Protein AF-A0A8H3AKY6-F1 (afdb_monomer_lite)

Sequence (236 aa):
MVSSLLSQNNRYENALTAIVSRLNTSGNDGLCFKTMTVTNEVKSIDDLCIWHFDGSSTNQAPGHDSNILVLVETYNDGTPNRNNYCHHAKKIMDLAKDEHPRFGLKQEYTLFDANSAPYGWPKGGFPGPQGPCYVGTGKVFARNLIEVEYRAWLYAGTRISGIDAGVPGRRLSESSRSLSTPSLLSDRNGAGCHSNYSTLPRCEEGGIKAIEAAIEKLGKRHNGHIAAYGEDGDLQ

Foldseek 3Di:
DPVPPVPPPPPDPPFPKDKDKAWDAFPVRDIDIDIDIDRDDDDDLVVDDWDWDFNCVRVQDPPVQGIWIDSSATDDPNHGGPPRVVVVVVVVCVVCVQQVKDKDKDFWWFEADPVRHGPPADVVDGDDDWDQQFQHDPPDPPVVLVVVVVVVCVVVVHPDDDDTDDIRRTDDDDDDTDSDQDDPDPRDHGTAIDMDMGTPCCPDVVNVVVVVVVVVVCVVCVVVVLVVRDPPSPPD

Organism: NCBI:txid456999

Radius of gyration: 23.09 Å; chains: 1; bounding box: 55×54×70 Å

Secondary structure (DSSP, 8-state):
--SSSSSS--S-SS---EEEEEEEE-TTS-EEEEEEEESS---SGGGSPPEEEEGGGGTSS-TTS-EEEEESEEEETTEEPTT-HHHHHHHHHHHTGGG--EEEEEE--EE--TTSPPTTPPTTS--S-S-TTSS-TT--SSHHHHHHHHHHHHHTT---------STT----SS-EE---S-SSTTSPPP-EEEEEE-HHHHSTTTHHHHHHHHHHHHTTHHHHHTTS-TTTT--

pLDDT: mean 75.49, std 17.97, range [29.06, 97.5]

Structure (mmCIF, N/CA/C/O backbone):
data_AF-A0A8H3AKY6-F1
#
_entry.id   AF-A0A8H3AKY6-F1
#
loop_
_atom_site.group_PDB
_atom_site.id
_atom_site.type_symbol
_atom_site.label_atom_id
_atom_site.label_alt_id
_atom_site.label_comp_id
_atom_site.label_asym_id
_atom_site.label_entity_id
_atom_site.label_seq_id
_atom_site.pdbx_PDB_ins_code
_atom_site.Cartn_x
_atom_site.Cartn_y
_atom_site.Cartn_z
_atom_site.occupancy
_atom_site.B_iso_or_equiv
_atom_site.auth_seq_id
_atom_site.auth_comp_id
_atom_site.auth_asym_id
_atom_site.auth_atom_id
_atom_site.pdbx_PDB_model_num
ATOM 1 N N . MET A 1 1 ? -18.030 0.547 -45.684 1.00 41.88 1 MET A N 1
ATOM 2 C CA . MET A 1 1 ? -17.857 -0.914 -45.841 1.00 41.88 1 MET A CA 1
ATOM 3 C C . MET A 1 1 ? -17.136 -1.521 -44.621 1.00 41.88 1 MET A C 1
ATOM 5 O O . MET A 1 1 ? -16.194 -2.274 -44.782 1.00 41.88 1 MET A O 1
ATOM 9 N N . VAL A 1 2 ? -17.573 -1.173 -43.396 1.00 35.66 2 VAL A N 1
ATOM 10 C CA . VAL A 1 2 ? -17.143 -1.799 -42.116 1.00 35.66 2 VAL A CA 1
ATOM 11 C C . VAL A 1 2 ? -18.338 -1.962 -41.148 1.00 35.66 2 VAL A C 1
ATOM 13 O O . VAL A 1 2 ? -18.231 -2.652 -40.146 1.00 35.66 2 VAL A O 1
ATOM 16 N N . SER A 1 3 ? -19.530 -1.430 -41.463 1.00 34.56 3 SER A N 1
ATOM 17 C CA . SER A 1 3 ? -20.733 -1.591 -40.625 1.00 34.56 3 SER A CA 1
ATOM 18 C C . SER A 1 3 ? -21.641 -2.769 -41.018 1.00 34.56 3 SER A C 1
ATOM 20 O O . SER A 1 3 ? -22.713 -2.908 -40.445 1.00 34.56 3 SER A O 1
ATOM 22 N N . SER A 1 4 ? -21.250 -3.619 -41.979 1.00 36.06 4 SER A N 1
ATOM 23 C CA . SER A 1 4 ? -22.060 -4.769 -42.438 1.00 36.06 4 SER A CA 1
ATOM 24 C C . SER A 1 4 ? -21.391 -6.136 -42.236 1.00 36.06 4 SER A C 1
ATOM 26 O O . SER A 1 4 ? -21.893 -7.136 -42.735 1.00 36.06 4 SER A O 1
ATOM 28 N N . LEU A 1 5 ? -20.261 -6.191 -41.523 1.00 31.69 5 LEU A N 1
ATOM 29 C CA . LEU A 1 5 ? -19.562 -7.440 -41.172 1.00 31.69 5 LEU A CA 1
ATOM 30 C C . LEU A 1 5 ? -19.754 -7.845 -39.700 1.00 31.69 5 LEU A C 1
ATOM 32 O O . LEU A 1 5 ? -19.339 -8.928 -39.304 1.00 31.69 5 LEU A O 1
ATOM 36 N N . LEU A 1 6 ? -20.434 -7.011 -38.905 1.00 33.88 6 LEU A N 1
ATOM 37 C CA . LEU A 1 6 ? -20.783 -7.309 -37.512 1.00 33.88 6 LEU A CA 1
ATOM 38 C C . LEU A 1 6 ? -22.188 -7.919 -37.348 1.00 33.88 6 LEU A C 1
ATOM 40 O O . LEU A 1 6 ? -22.509 -8.384 -36.264 1.00 33.88 6 LEU A O 1
ATOM 44 N N . SER A 1 7 ? -23.007 -7.989 -38.407 1.00 36.84 7 SER A N 1
ATOM 45 C CA . SER A 1 7 ? -24.385 -8.510 -38.337 1.00 36.84 7 SER A CA 1
ATOM 46 C C . SER A 1 7 ? -24.552 -9.982 -38.750 1.00 36.84 7 SER A C 1
ATOM 48 O O . SER A 1 7 ? -25.681 -10.454 -38.859 1.00 36.84 7 SER A O 1
ATOM 50 N N . GLN A 1 8 ? -23.463 -10.730 -38.981 1.00 35.91 8 GLN A N 1
ATOM 51 C CA . GLN A 1 8 ? -23.527 -12.161 -39.346 1.00 35.91 8 GLN A CA 1
ATOM 52 C C . GLN A 1 8 ? -22.837 -13.125 -38.366 1.00 35.91 8 GLN A C 1
ATOM 54 O O . GLN A 1 8 ? -22.720 -14.309 -38.658 1.00 35.91 8 GLN A O 1
ATOM 59 N N . ASN A 1 9 ? -22.483 -12.672 -37.160 1.00 35.16 9 ASN A N 1
ATOM 60 C CA . ASN A 1 9 ? -22.108 -13.557 -36.049 1.00 35.16 9 ASN A CA 1
ATOM 61 C C . ASN A 1 9 ? -23.041 -13.351 -34.848 1.00 35.16 9 ASN A C 1
ATOM 63 O O . ASN A 1 9 ? -22.612 -13.097 -33.724 1.00 35.16 9 ASN A O 1
ATOM 67 N N . ASN A 1 10 ? -24.344 -13.489 -35.109 1.00 36.97 10 ASN A N 1
ATOM 68 C CA . ASN A 1 10 ? -25.413 -13.398 -34.118 1.00 36.97 10 ASN A CA 1
ATOM 69 C C . ASN A 1 10 ? -25.463 -14.646 -33.210 1.00 36.97 10 ASN A C 1
ATOM 71 O O . ASN A 1 10 ? -26.382 -15.459 -33.279 1.00 36.97 10 ASN A O 1
ATOM 75 N N . ARG A 1 11 ? -24.433 -14.832 -32.374 1.00 39.47 11 ARG A N 1
ATOM 76 C CA . ARG A 1 11 ? -24.409 -15.844 -31.298 1.00 39.47 11 ARG A CA 1
ATOM 77 C C . ARG A 1 11 ? -24.099 -15.295 -29.900 1.00 39.47 11 ARG A C 1
ATOM 79 O O . ARG A 1 11 ? -23.957 -16.090 -28.980 1.00 39.47 11 ARG A O 1
ATOM 86 N N . TYR A 1 12 ? -24.038 -13.974 -29.720 1.00 42.75 12 TYR A N 1
ATOM 87 C CA . TYR A 1 12 ? -23.752 -13.361 -28.412 1.00 42.75 12 TYR A CA 1
ATOM 88 C C . TYR A 1 12 ? -24.555 -12.079 -28.146 1.00 42.75 12 TYR A C 1
ATOM 90 O O . TYR A 1 12 ? -24.083 -11.173 -27.467 1.00 42.75 12 TYR A O 1
ATOM 98 N N . GLU A 1 13 ? -25.782 -11.985 -28.657 1.00 41.56 13 GLU A N 1
ATOM 99 C CA . GLU A 1 13 ? -26.729 -10.979 -28.172 1.00 41.56 13 GLU A CA 1
ATOM 100 C C . GLU A 1 13 ? -27.335 -11.501 -26.852 1.00 41.56 13 GLU A C 1
ATOM 102 O O . GLU A 1 13 ? -28.075 -12.481 -26.870 1.00 41.56 13 GLU A O 1
ATOM 107 N N . ASN A 1 14 ? -26.987 -10.863 -25.720 1.00 43.25 14 ASN A N 1
ATOM 108 C CA . ASN A 1 14 ? -27.602 -10.956 -24.371 1.00 43.25 14 ASN A CA 1
ATOM 109 C C . ASN A 1 14 ? -26.850 -11.650 -23.214 1.00 43.25 14 ASN A C 1
ATOM 111 O O . ASN A 1 14 ? -27.419 -11.741 -22.128 1.00 43.25 14 ASN A O 1
ATOM 115 N N . ALA A 1 15 ? -25.583 -12.056 -23.342 1.00 48.41 15 ALA A N 1
ATOM 116 C CA . ALA A 1 15 ? -24.795 -12.446 -22.162 1.00 48.41 15 ALA A CA 1
ATOM 117 C C . ALA A 1 15 ? -23.868 -11.297 -21.744 1.00 48.41 15 ALA A C 1
ATOM 119 O O . ALA A 1 15 ? -22.830 -11.078 -22.371 1.00 48.41 15 ALA A O 1
ATOM 120 N N . LEU A 1 16 ? -24.244 -10.556 -20.695 1.00 54.53 16 LEU A N 1
ATOM 121 C CA . LEU A 1 16 ? -23.361 -9.615 -19.994 1.00 54.53 16 LEU A CA 1
ATOM 122 C C . LEU A 1 16 ? -22.129 -10.389 -19.505 1.00 54.53 16 LEU A C 1
ATOM 124 O O . LEU A 1 16 ? -22.142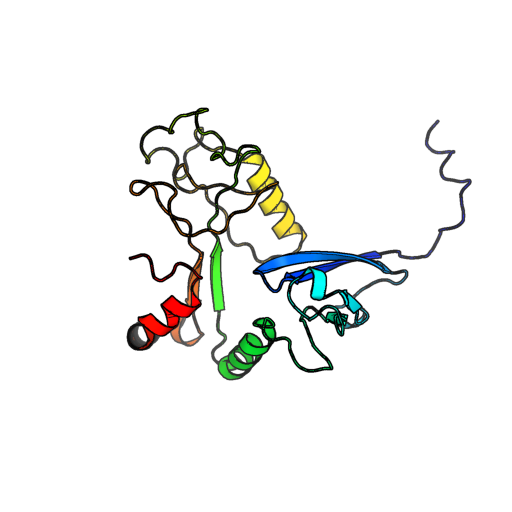 -11.023 -18.457 1.00 54.53 16 LEU A O 1
ATOM 128 N N . THR A 1 17 ? -21.078 -10.386 -20.317 1.00 62.53 17 THR A N 1
ATOM 129 C CA . THR A 1 17 ? -19.837 -11.096 -20.023 1.00 62.53 17 THR A CA 1
ATOM 130 C C . THR A 1 17 ? -18.896 -10.118 -19.336 1.00 62.53 17 THR A C 1
ATOM 132 O O . THR A 1 17 ? -18.515 -9.112 -19.934 1.00 62.53 17 THR A O 1
ATOM 135 N N . ALA A 1 18 ? -18.528 -10.392 -18.087 1.00 72.75 18 ALA A N 1
ATOM 136 C CA . ALA A 1 18 ? -17.561 -9.598 -17.338 1.00 72.75 18 ALA A CA 1
ATOM 137 C C . ALA A 1 18 ? -16.240 -10.360 -17.176 1.00 72.75 18 ALA A C 1
ATOM 139 O O . ALA A 1 18 ? -16.194 -11.590 -17.135 1.00 72.75 18 ALA A O 1
ATOM 140 N N . ILE A 1 19 ? -15.143 -9.611 -17.085 1.00 77.62 19 ILE A N 1
ATOM 141 C CA . ILE A 1 19 ? -13.803 -10.142 -16.842 1.00 77.62 19 ILE A CA 1
ATOM 142 C C . ILE A 1 19 ? -13.400 -9.737 -15.425 1.00 77.62 19 ILE A C 1
ATOM 144 O O . ILE A 1 19 ? -13.340 -8.551 -15.110 1.00 77.62 19 ILE A O 1
ATOM 148 N N . VAL A 1 20 ? -13.120 -10.722 -14.571 1.00 76.06 20 VAL A N 1
ATOM 149 C CA . VAL A 1 20 ? -12.754 -10.514 -13.166 1.00 76.06 20 VAL A CA 1
ATOM 150 C C . VAL A 1 20 ? -11.296 -10.898 -12.960 1.00 76.06 20 VAL A C 1
ATOM 152 O O . VAL A 1 20 ? -10.930 -12.060 -13.128 1.00 76.06 20 VAL A O 1
ATOM 155 N N . SER A 1 21 ? -10.470 -9.937 -12.548 1.00 78.62 21 SER A N 1
ATOM 156 C CA . SER A 1 21 ? -9.076 -10.171 -12.154 1.00 78.62 21 SER A CA 1
ATOM 157 C C . SER A 1 21 ? -8.956 -10.206 -10.634 1.00 78.62 21 SER A C 1
ATOM 159 O O . SER A 1 21 ? -9.414 -9.290 -9.954 1.00 78.62 21 SER A O 1
ATOM 161 N N . ARG A 1 22 ? -8.327 -11.252 -10.090 1.00 76.44 22 ARG A N 1
ATOM 162 C CA . ARG A 1 22 ? -8.010 -11.349 -8.657 1.00 76.44 22 ARG A CA 1
ATOM 163 C C . ARG A 1 22 ? -6.539 -11.113 -8.430 1.00 76.44 22 ARG A C 1
ATOM 165 O O . ARG A 1 22 ? -5.736 -11.812 -9.037 1.00 76.44 22 ARG A O 1
ATOM 172 N N . LEU A 1 23 ? -6.230 -10.179 -7.540 1.00 76.00 23 LEU A N 1
ATOM 173 C CA . LEU A 1 23 ? -4.886 -9.858 -7.081 1.00 76.00 23 LEU A CA 1
ATOM 174 C C . LEU A 1 23 ? -4.651 -10.499 -5.708 1.00 76.00 23 LEU A C 1
ATOM 176 O O . LEU A 1 23 ? -5.558 -10.521 -4.879 1.00 76.00 23 LEU A O 1
ATOM 180 N N . ASN A 1 24 ? -3.450 -11.014 -5.476 1.00 75.88 24 ASN A N 1
ATOM 181 C CA . ASN A 1 24 ? -3.033 -11.623 -4.219 1.00 75.88 24 ASN A CA 1
ATOM 182 C C . ASN A 1 24 ? -1.543 -11.352 -3.961 1.00 75.88 24 ASN A C 1
ATOM 184 O O . ASN A 1 24 ? -0.791 -11.105 -4.905 1.00 75.88 24 ASN A O 1
ATOM 188 N N . THR A 1 25 ? -1.109 -11.437 -2.707 1.00 76.88 25 THR A N 1
ATOM 189 C CA . THR A 1 25 ? 0.308 -11.482 -2.343 1.00 76.88 25 THR A CA 1
ATOM 190 C C . THR A 1 25 ? 0.816 -12.923 -2.391 1.00 76.88 25 THR A C 1
ATOM 192 O O . THR A 1 25 ? 0.174 -13.858 -1.908 1.00 76.88 25 THR A O 1
ATOM 195 N N . SER A 1 26 ? 1.972 -13.113 -3.018 1.00 78.75 26 SER A N 1
ATOM 196 C CA . SER A 1 26 ? 2.742 -14.356 -2.961 1.00 78.75 26 SER A CA 1
ATOM 197 C C . SER A 1 26 ? 3.404 -14.521 -1.590 1.00 78.75 26 SER A C 1
ATOM 199 O O . SER A 1 26 ? 3.468 -13.582 -0.800 1.00 78.75 26 SER A O 1
ATOM 201 N N . GLY A 1 27 ? 3.940 -15.709 -1.319 1.00 74.94 27 GLY A N 1
ATOM 202 C CA . GLY A 1 27 ? 4.747 -15.990 -0.130 1.00 74.94 27 GLY A CA 1
ATOM 203 C C . GLY A 1 27 ? 6.101 -15.271 -0.106 1.00 74.94 27 GLY A C 1
ATOM 204 O O . GLY A 1 27 ? 6.763 -15.290 0.923 1.00 74.94 27 GLY A O 1
ATOM 205 N N . ASN A 1 28 ? 6.485 -14.630 -1.217 1.00 76.19 28 ASN A N 1
ATOM 206 C CA . ASN A 1 28 ? 7.705 -13.832 -1.369 1.00 76.19 28 ASN A CA 1
ATOM 207 C C . ASN A 1 28 ? 7.383 -12.331 -1.519 1.00 76.19 28 ASN A C 1
ATOM 209 O O . ASN A 1 28 ? 8.091 -11.617 -2.224 1.00 76.19 28 ASN A O 1
ATOM 213 N N . ASP A 1 29 ? 6.237 -11.885 -0.994 1.00 68.44 29 ASP A N 1
ATOM 214 C CA . ASP A 1 29 ? 5.770 -10.488 -0.986 1.00 68.44 29 ASP A CA 1
ATOM 215 C C . ASP A 1 29 ? 5.588 -9.807 -2.360 1.00 68.44 29 ASP A C 1
ATOM 217 O O . ASP A 1 29 ? 5.240 -8.630 -2.459 1.00 68.44 29 ASP A O 1
ATOM 221 N N . GLY A 1 30 ? 5.716 -10.561 -3.454 1.00 74.44 30 GLY A N 1
ATOM 222 C CA . GLY A 1 30 ? 5.312 -10.142 -4.796 1.00 74.44 30 GLY A CA 1
ATOM 223 C C . GLY A 1 30 ? 3.795 -10.197 -4.999 1.00 74.44 30 GLY A C 1
ATOM 224 O O . GLY A 1 30 ? 3.099 -10.966 -4.338 1.00 74.44 30 GLY A O 1
ATOM 225 N N . LEU A 1 31 ? 3.277 -9.425 -5.955 1.00 78.12 31 LEU A N 1
ATOM 226 C CA . LEU A 1 31 ? 1.873 -9.492 -6.370 1.00 78.12 31 LEU A CA 1
ATOM 227 C C . LEU A 1 31 ? 1.665 -10.561 -7.451 1.00 78.12 31 LEU A C 1
ATOM 229 O O . LEU A 1 31 ? 2.394 -10.608 -8.441 1.00 78.12 31 LEU A O 1
ATOM 233 N N . CYS A 1 32 ? 0.617 -11.366 -7.308 1.00 81.00 32 CYS A N 1
ATOM 234 C CA . CYS A 1 32 ? 0.159 -12.334 -8.300 1.00 81.00 32 CYS A CA 1
ATOM 235 C C . CYS A 1 32 ? -1.283 -12.031 -8.692 1.00 81.00 32 CYS A C 1
ATOM 237 O O . CYS A 1 32 ? -2.096 -11.667 -7.843 1.00 81.00 32 CYS A O 1
ATOM 239 N N . PHE A 1 33 ? -1.631 -12.229 -9.962 1.00 83.69 33 PHE A N 1
ATOM 240 C CA . PHE A 1 33 ? -3.019 -12.137 -10.387 1.00 83.69 33 PHE A CA 1
ATOM 241 C C . PHE A 1 33 ? -3.386 -13.175 -11.438 1.00 83.69 33 PHE A C 1
ATOM 243 O O . PHE A 1 33 ? -2.536 -13.708 -12.147 1.00 83.69 33 PHE A O 1
ATOM 250 N N . LYS A 1 34 ? -4.685 -13.444 -11.531 1.00 82.44 34 LYS A N 1
ATOM 251 C CA . LYS A 1 34 ? -5.291 -14.267 -12.579 1.00 82.44 34 LYS A CA 1
ATOM 252 C C . LYS A 1 34 ? -6.695 -13.775 -12.884 1.00 82.44 34 LYS A C 1
ATOM 254 O O . LYS A 1 34 ? -7.337 -13.142 -12.042 1.00 82.44 34 LYS A O 1
ATOM 259 N N . THR A 1 35 ? -7.173 -14.104 -14.073 1.00 85.12 35 THR A N 1
ATOM 260 C CA . THR A 1 35 ? -8.407 -13.548 -14.616 1.00 85.12 35 THR A CA 1
ATOM 261 C C . THR A 1 35 ? -9.389 -14.653 -14.980 1.00 85.12 35 THR A C 1
ATOM 263 O O . THR A 1 35 ? -8.999 -15.676 -15.537 1.00 85.12 35 THR A O 1
ATOM 266 N N . MET A 1 36 ? -10.664 -14.448 -14.659 1.00 81.75 36 MET A N 1
ATOM 267 C CA . MET A 1 36 ? -11.770 -15.335 -15.006 1.00 81.75 36 MET A CA 1
ATOM 268 C C . MET A 1 36 ? -12.815 -14.563 -15.806 1.00 81.75 36 MET A C 1
ATOM 270 O O . MET A 1 36 ? -13.106 -13.406 -15.512 1.00 81.75 36 MET A O 1
ATOM 274 N N . THR A 1 37 ? -13.395 -15.222 -16.805 1.00 84.88 37 THR A N 1
ATOM 275 C CA . THR A 1 37 ? -14.587 -14.717 -17.492 1.00 84.88 37 THR A CA 1
ATOM 276 C C . THR A 1 37 ? -15.828 -15.202 -16.751 1.00 84.88 37 THR A C 1
ATOM 278 O O . THR A 1 37 ? -15.949 -16.398 -16.489 1.00 84.88 37 THR A O 1
ATOM 281 N N . VAL A 1 38 ? -16.743 -14.292 -16.425 1.00 82.38 38 VAL A N 1
ATOM 282 C CA . VAL A 1 38 ? -18.044 -14.601 -15.823 1.00 82.38 38 VAL A CA 1
ATOM 283 C C . VAL A 1 38 ? -19.158 -14.167 -16.770 1.00 82.38 38 VAL A C 1
ATOM 285 O O . VAL A 1 38 ? -19.044 -13.158 -17.462 1.00 82.38 38 VAL A O 1
ATOM 288 N N . THR A 1 39 ? -20.229 -14.951 -16.835 1.00 85.00 39 THR A N 1
ATOM 289 C CA . THR A 1 39 ? -21.337 -14.748 -17.787 1.00 85.00 39 THR A CA 1
ATOM 290 C C . THR A 1 39 ? -22.499 -13.944 -17.212 1.00 85.00 39 THR A C 1
ATOM 292 O O . THR A 1 39 ? -23.463 -13.675 -17.923 1.00 85.00 39 THR A O 1
ATOM 295 N N . ASN A 1 40 ? -22.424 -13.614 -15.922 1.00 81.62 40 ASN A N 1
ATOM 296 C CA . ASN A 1 40 ? -23.426 -12.842 -15.205 1.00 81.62 40 ASN A CA 1
ATOM 297 C C . ASN A 1 40 ? -22.848 -11.473 -14.840 1.00 81.62 40 ASN A C 1
ATOM 299 O O . ASN A 1 40 ? -21.643 -11.327 -14.623 1.00 81.62 40 ASN A O 1
ATOM 303 N N . GLU A 1 41 ? -23.730 -10.484 -14.726 1.00 82.00 41 GLU A N 1
ATOM 304 C CA . GLU A 1 41 ? -23.393 -9.177 -14.170 1.00 82.00 41 GLU A CA 1
ATOM 305 C C . GLU A 1 41 ? -22.921 -9.322 -12.711 1.00 82.00 41 GLU A C 1
ATOM 307 O O . GLU A 1 41 ? -23.565 -10.008 -11.919 1.00 82.00 41 GLU A O 1
ATOM 312 N N . VAL A 1 42 ? -21.811 -8.665 -12.360 1.00 82.56 42 VAL A N 1
ATOM 313 C CA . VAL A 1 42 ? -21.264 -8.615 -10.993 1.00 82.56 42 VAL A CA 1
ATOM 314 C C . VAL A 1 42 ? -21.612 -7.258 -10.388 1.00 82.56 42 VAL A C 1
ATOM 316 O O . VAL A 1 42 ? -21.172 -6.230 -10.905 1.00 82.56 42 VAL A O 1
ATOM 319 N N . LYS A 1 43 ? -22.387 -7.245 -9.302 1.00 85.50 43 LYS A N 1
ATOM 320 C CA . LYS A 1 43 ? -22.864 -6.025 -8.625 1.00 85.50 43 LYS A CA 1
ATOM 321 C C . LYS A 1 43 ? -22.184 -5.806 -7.283 1.00 85.50 43 LYS A C 1
ATOM 323 O O . LYS A 1 43 ? -21.990 -4.661 -6.880 1.00 85.50 43 LYS A O 1
ATOM 328 N N . SER A 1 44 ? -21.814 -6.882 -6.599 1.00 85.00 44 SER A N 1
ATOM 329 C CA . SER A 1 44 ? -21.061 -6.830 -5.351 1.00 85.00 44 SER A CA 1
ATOM 330 C C . SER A 1 44 ? -19.960 -7.889 -5.314 1.00 85.00 44 SER A C 1
ATOM 332 O O . SER A 1 44 ? -19.846 -8.756 -6.180 1.00 85.00 44 SER A O 1
ATOM 334 N N . ILE A 1 45 ? -19.124 -7.809 -4.279 1.00 81.94 45 ILE A N 1
ATOM 335 C CA . ILE A 1 45 ? -18.100 -8.818 -4.008 1.00 81.94 45 ILE A CA 1
ATOM 336 C C . ILE A 1 45 ? -18.704 -10.196 -3.695 1.00 81.94 45 ILE A C 1
ATOM 338 O O . ILE A 1 45 ? -18.059 -11.207 -3.961 1.00 81.94 45 ILE A O 1
ATOM 342 N N . ASP A 1 46 ? -19.939 -10.235 -3.188 1.00 83.75 46 ASP A N 1
ATOM 343 C CA . ASP A 1 46 ? -20.636 -11.467 -2.804 1.00 83.75 46 ASP A CA 1
ATOM 344 C C . ASP A 1 46 ? -21.102 -12.275 -4.024 1.00 83.75 46 ASP A C 1
ATOM 346 O O . ASP A 1 46 ? -21.290 -13.487 -3.929 1.00 83.75 46 ASP A O 1
ATOM 350 N N . ASP A 1 47 ? -21.223 -11.630 -5.191 1.00 82.94 47 ASP A N 1
ATOM 351 C CA . ASP A 1 47 ? -21.538 -12.299 -6.460 1.00 82.94 47 ASP A CA 1
ATOM 352 C C . ASP A 1 47 ? -20.351 -13.125 -6.994 1.00 82.94 47 ASP A C 1
ATOM 354 O O . ASP A 1 47 ? -20.488 -13.906 -7.941 1.00 82.94 47 ASP A O 1
ATOM 358 N N . LEU A 1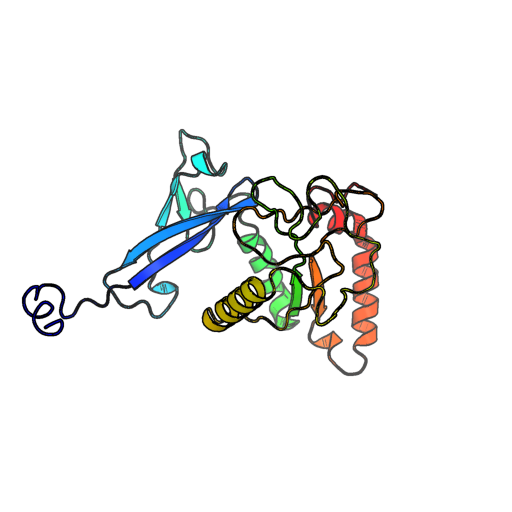 48 ? -19.156 -12.943 -6.422 1.00 83.25 48 LEU A N 1
ATOM 359 C CA . LEU A 1 48 ? -17.939 -13.585 -6.890 1.00 83.25 48 LEU A CA 1
ATOM 360 C C . LEU A 1 48 ? -17.735 -14.954 -6.228 1.00 83.25 48 LEU A C 1
ATOM 362 O O . LEU A 1 48 ? -17.637 -15.079 -5.011 1.00 83.25 48 LEU A O 1
ATOM 366 N N . CYS A 1 49 ? -17.544 -15.995 -7.040 1.00 81.12 49 CYS A N 1
ATOM 367 C CA . CYS A 1 49 ? -17.289 -17.349 -6.543 1.00 81.12 49 CYS A CA 1
ATOM 368 C C . CYS A 1 49 ? -15.961 -17.467 -5.772 1.00 81.12 49 CYS A C 1
ATOM 370 O O . CYS A 1 49 ? -14.987 -16.775 -6.060 1.00 81.12 49 CYS A O 1
ATOM 372 N N . ILE A 1 50 ? -15.859 -18.388 -4.815 1.00 82.06 50 ILE A N 1
ATOM 373 C CA . ILE A 1 50 ? -14.553 -18.748 -4.241 1.00 82.06 50 ILE A CA 1
ATOM 374 C C . ILE A 1 50 ? -13.699 -19.398 -5.339 1.00 82.06 50 ILE A C 1
ATOM 376 O O . ILE A 1 50 ? -14.194 -20.208 -6.123 1.00 82.06 50 ILE A O 1
ATOM 380 N N . TRP A 1 51 ? -12.412 -19.049 -5.401 1.00 82.81 51 TRP A N 1
ATOM 381 C CA . TRP A 1 51 ? -11.484 -19.594 -6.397 1.00 82.81 51 TRP A CA 1
ATOM 382 C C . TRP A 1 51 ? -10.246 -20.184 -5.719 1.00 82.81 51 TRP A C 1
ATOM 384 O O . TRP A 1 51 ? -10.013 -19.915 -4.551 1.00 82.81 51 TRP A O 1
ATOM 394 N N . HIS A 1 52 ? -9.439 -20.966 -6.437 1.00 84.25 52 HIS A N 1
ATOM 395 C CA . HIS A 1 52 ? -8.225 -21.593 -5.914 1.00 84.25 52 HIS A CA 1
ATOM 396 C C . HIS A 1 52 ? -7.050 -21.445 -6.879 1.00 84.25 52 HIS A C 1
ATOM 398 O O . HIS A 1 52 ? -7.270 -21.333 -8.084 1.00 84.25 52 HIS A O 1
ATOM 404 N N . PHE A 1 53 ? -5.814 -21.432 -6.397 1.00 85.56 53 PHE A N 1
ATOM 405 C CA . PHE A 1 53 ? -4.609 -21.460 -7.236 1.00 85.56 53 PHE A CA 1
ATOM 406 C C . PHE A 1 53 ? -3.562 -22.415 -6.660 1.00 85.56 53 PHE A C 1
ATOM 408 O O . PHE A 1 53 ? -3.668 -22.825 -5.507 1.00 85.56 53 PHE A O 1
ATOM 415 N N . ASP A 1 54 ? -2.562 -22.745 -7.476 1.00 88.19 54 ASP A N 1
ATOM 416 C CA . ASP A 1 54 ? -1.402 -23.521 -7.047 1.00 88.19 54 ASP A CA 1
ATOM 417 C C . ASP A 1 54 ? -0.438 -22.640 -6.234 1.00 88.19 54 ASP A C 1
ATOM 419 O O . ASP A 1 54 ? 0.310 -21.827 -6.780 1.00 88.19 54 ASP A O 1
ATOM 423 N N . GLY A 1 55 ? -0.473 -22.802 -4.916 1.00 83.88 55 GLY A N 1
ATOM 424 C CA . GLY A 1 55 ? 0.369 -22.103 -3.954 1.00 83.88 55 GLY A CA 1
ATOM 425 C C . GLY A 1 55 ? 1.828 -22.544 -3.955 1.00 83.88 55 GLY A C 1
ATOM 426 O O . GLY A 1 55 ? 2.665 -21.823 -3.418 1.00 83.88 55 GLY A O 1
ATOM 427 N N . SER A 1 56 ? 2.177 -23.677 -4.571 1.00 87.31 56 SER A N 1
ATOM 428 C CA . SER A 1 56 ? 3.586 -24.088 -4.664 1.00 87.31 56 SER A CA 1
ATOM 429 C C . SER A 1 56 ? 4.385 -23.169 -5.587 1.00 87.31 56 SER A C 1
ATOM 431 O O . SER A 1 56 ? 5.518 -22.804 -5.279 1.00 87.31 56 SER A O 1
ATOM 433 N N . SER A 1 57 ? 3.739 -22.670 -6.643 1.00 86.00 57 SER A N 1
ATOM 434 C CA . SER A 1 57 ? 4.299 -21.689 -7.577 1.00 86.00 57 SER A CA 1
ATOM 435 C C . SER A 1 57 ? 4.439 -20.276 -6.988 1.00 86.00 57 SER A C 1
ATOM 437 O O . SER A 1 57 ? 5.062 -19.409 -7.599 1.00 86.00 57 SER A O 1
ATOM 439 N N . THR A 1 58 ? 3.871 -20.022 -5.806 1.00 83.94 58 THR A N 1
ATOM 440 C CA . THR A 1 58 ? 3.925 -18.721 -5.121 1.00 83.94 58 THR A CA 1
ATOM 441 C C . THR A 1 58 ? 4.576 -18.799 -3.743 1.00 83.94 58 THR A C 1
ATOM 443 O O . THR A 1 58 ? 4.528 -17.815 -3.009 1.00 83.94 58 THR A O 1
ATOM 446 N N . ASN A 1 59 ? 5.182 -19.937 -3.380 1.00 83.19 59 ASN A N 1
ATOM 447 C CA . ASN A 1 59 ? 5.778 -20.184 -2.062 1.00 83.19 59 ASN A CA 1
ATOM 448 C C . ASN A 1 59 ? 4.776 -20.079 -0.886 1.00 83.19 59 ASN A C 1
ATOM 450 O O . ASN A 1 59 ? 5.114 -19.625 0.203 1.00 83.19 59 ASN A O 1
ATOM 454 N N . GLN A 1 60 ? 3.518 -20.468 -1.106 1.00 83.19 60 GLN A N 1
ATOM 455 C CA . GLN A 1 60 ? 2.441 -20.422 -0.103 1.00 83.19 60 GLN A CA 1
ATOM 456 C C . GLN A 1 60 ? 1.991 -21.804 0.382 1.00 83.19 60 GLN A C 1
ATOM 458 O O . GLN A 1 60 ? 1.277 -21.881 1.384 1.00 83.19 60 GLN A O 1
ATOM 463 N N . ALA A 1 61 ? 2.402 -22.874 -0.305 1.00 84.44 61 ALA A N 1
ATOM 464 C CA . ALA A 1 61 ? 2.091 -24.257 0.041 1.00 84.44 61 ALA A CA 1
ATOM 465 C C . ALA A 1 61 ? 3.129 -25.236 -0.547 1.00 84.44 61 ALA A C 1
ATOM 467 O O . ALA A 1 61 ? 3.751 -24.925 -1.565 1.00 84.44 61 ALA A O 1
ATOM 468 N N . PRO A 1 62 ? 3.349 -26.416 0.058 1.00 83.94 62 PRO A N 1
ATOM 469 C CA . PRO A 1 62 ? 4.219 -27.440 -0.515 1.00 83.94 62 PRO A CA 1
ATOM 470 C C . PRO A 1 62 ? 3.584 -28.095 -1.754 1.00 83.94 62 PRO A C 1
ATOM 472 O O . PRO A 1 62 ? 2.368 -28.188 -1.874 1.00 83.94 62 PRO A O 1
ATOM 475 N N . GLY A 1 63 ? 4.406 -28.619 -2.670 1.00 84.81 63 GLY A N 1
ATOM 476 C CA . GLY A 1 63 ? 3.922 -29.162 -3.951 1.00 84.81 63 GLY A CA 1
ATOM 477 C C . GLY A 1 63 ? 2.996 -30.384 -3.862 1.00 84.81 63 GLY A C 1
ATOM 478 O O . GLY A 1 63 ? 2.271 -30.658 -4.810 1.00 84.81 63 GLY A O 1
ATOM 479 N N . HIS A 1 64 ? 3.002 -31.122 -2.749 1.00 81.88 64 HIS A N 1
ATOM 480 C CA . HIS A 1 64 ? 2.121 -32.282 -2.556 1.00 81.88 64 HIS A CA 1
ATOM 481 C C . H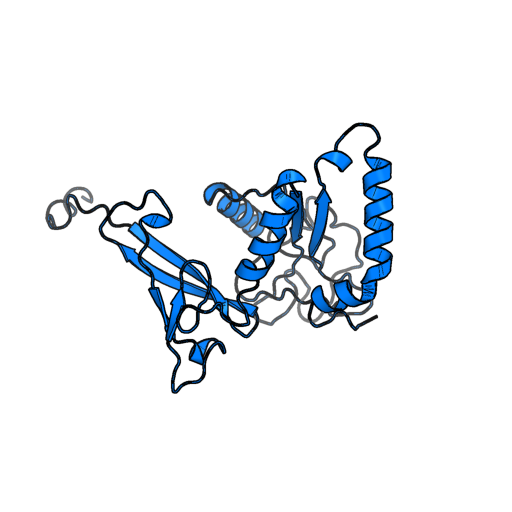IS A 1 64 ? 0.736 -31.917 -1.998 1.00 81.88 64 HIS A C 1
ATOM 483 O O . HIS A 1 64 ? -0.136 -32.781 -1.972 1.00 81.88 64 HIS A O 1
ATOM 489 N N . ASP A 1 65 ? 0.535 -30.666 -1.572 1.00 82.50 65 ASP A N 1
ATOM 490 C CA . ASP A 1 65 ? -0.748 -30.138 -1.104 1.00 82.50 65 ASP A CA 1
ATOM 491 C C . ASP A 1 65 ? -0.794 -28.621 -1.326 1.00 82.50 65 ASP A C 1
ATOM 493 O O . ASP A 1 65 ? -0.564 -27.819 -0.421 1.00 82.50 65 ASP A O 1
ATOM 497 N N . SER A 1 66 ? -0.957 -28.229 -2.592 1.00 86.12 66 SER A N 1
ATOM 498 C CA . SER A 1 66 ? -0.672 -26.862 -3.026 1.00 86.12 66 SER A CA 1
ATOM 499 C C . SER A 1 66 ? -1.903 -25.994 -3.283 1.00 86.12 66 SER A C 1
ATOM 501 O O . SER A 1 66 ? -1.757 -24.824 -3.627 1.00 86.12 66 SER A O 1
ATOM 503 N N . ASN A 1 67 ? -3.120 -26.516 -3.131 1.00 80.81 67 ASN A N 1
ATOM 504 C CA . ASN A 1 67 ? -4.329 -25.756 -3.451 1.00 80.81 67 ASN A CA 1
ATOM 505 C C . ASN A 1 67 ? -4.618 -24.689 -2.384 1.00 80.81 67 ASN A C 1
ATOM 507 O O . ASN A 1 67 ? -4.962 -25.010 -1.252 1.00 80.81 67 ASN A O 1
ATOM 511 N N . ILE A 1 68 ? -4.563 -23.411 -2.769 1.00 70.50 68 ILE A N 1
ATOM 512 C CA . ILE A 1 68 ? -4.902 -22.281 -1.891 1.00 70.50 68 ILE A CA 1
ATOM 513 C C . ILE A 1 68 ? -6.208 -21.641 -2.335 1.00 70.50 68 ILE A C 1
ATOM 515 O O . ILE A 1 68 ? -6.340 -21.262 -3.500 1.00 70.50 68 ILE A O 1
ATOM 519 N N . LEU A 1 69 ? -7.151 -21.458 -1.404 1.00 66.56 69 LEU A N 1
ATOM 520 C CA . LEU A 1 69 ? -8.405 -20.742 -1.652 1.00 66.56 69 LEU A CA 1
ATOM 521 C C . LEU A 1 69 ? -8.181 -19.225 -1.605 1.00 66.56 69 LEU A C 1
ATOM 523 O O . LEU A 1 69 ? -7.475 -18.710 -0.739 1.00 66.56 69 LEU A O 1
ATOM 527 N N . VAL A 1 70 ? -8.824 -18.507 -2.525 1.00 63.12 70 VAL A N 1
ATOM 528 C CA . VAL A 1 70 ? -8.804 -17.046 -2.641 1.00 63.12 70 VAL A CA 1
ATOM 529 C C . VAL A 1 70 ? -10.219 -16.526 -2.506 1.00 63.12 70 VAL A C 1
ATOM 531 O O . VAL A 1 70 ? -11.048 -16.748 -3.392 1.00 63.12 70 VAL A O 1
ATOM 534 N N . LEU A 1 71 ? -10.456 -15.758 -1.451 1.00 57.19 71 LEU A N 1
ATOM 535 C CA . LEU A 1 71 ? -11.630 -14.908 -1.261 1.00 57.19 71 LEU A CA 1
ATOM 536 C C . LEU A 1 71 ? -11.129 -13.488 -0.967 1.00 57.19 71 LEU A C 1
ATOM 538 O O . LEU A 1 71 ? -11.262 -13.010 0.150 1.00 57.19 71 LEU A O 1
ATOM 542 N N . VAL A 1 72 ? -10.408 -12.871 -1.916 1.00 66.81 72 VAL A N 1
ATOM 543 C CA . VAL A 1 72 ? -9.616 -11.623 -1.721 1.00 66.81 72 VAL A CA 1
ATOM 544 C C . VAL A 1 72 ? -8.476 -11.749 -0.682 1.00 66.81 72 VAL A C 1
ATOM 546 O O . VAL A 1 72 ? -7.494 -11.023 -0.740 1.00 66.81 72 VAL A O 1
ATOM 549 N N . GLU A 1 73 ? -8.551 -12.761 0.171 1.00 77.50 73 GLU A N 1
ATOM 550 C CA . GLU A 1 73 ? -7.606 -13.237 1.167 1.00 77.50 73 GLU A CA 1
ATOM 551 C C . GLU A 1 73 ? -7.243 -14.708 0.890 1.00 77.50 73 GLU A C 1
ATOM 553 O O . GLU A 1 73 ? -7.992 -15.422 0.212 1.00 77.50 73 GLU A O 1
ATOM 558 N N . THR A 1 74 ? -6.117 -15.175 1.438 1.00 81.25 74 THR A N 1
ATOM 559 C CA . THR A 1 74 ? -5.622 -16.551 1.269 1.00 81.25 74 THR A CA 1
ATOM 560 C C . THR A 1 74 ? -5.898 -17.437 2.475 1.00 81.25 74 THR A C 1
ATOM 562 O O . THR A 1 74 ? -5.653 -17.054 3.625 1.00 81.25 74 THR A O 1
ATOM 565 N N . TYR A 1 75 ? -6.376 -18.652 2.194 1.00 82.06 75 TYR A N 1
ATOM 566 C CA . TYR A 1 75 ? -6.715 -19.662 3.196 1.00 82.06 75 TYR A CA 1
ATOM 567 C C . TYR A 1 75 ? -6.178 -21.045 2.809 1.00 82.06 75 TYR A C 1
ATOM 569 O O . TYR A 1 75 ? -6.243 -21.435 1.640 1.00 82.06 75 TYR A O 1
ATOM 577 N N . ASN A 1 76 ? -5.734 -21.790 3.822 1.00 81.69 76 ASN A N 1
ATOM 578 C CA . ASN A 1 76 ? -5.347 -23.196 3.770 1.00 81.69 76 ASN A CA 1
ATOM 579 C C . ASN A 1 76 ? -6.392 -23.975 4.590 1.00 81.69 76 ASN A C 1
ATOM 581 O O . ASN A 1 76 ? -6.504 -23.753 5.798 1.00 81.69 76 ASN A O 1
ATOM 585 N N . ASP A 1 77 ? -7.213 -24.808 3.948 1.00 80.94 77 ASP A N 1
ATOM 586 C CA . ASP A 1 77 ? -8.267 -25.610 4.603 1.00 80.94 77 ASP A CA 1
ATOM 587 C C . ASP A 1 77 ? -9.188 -24.822 5.554 1.00 80.94 77 ASP A C 1
ATOM 589 O O . ASP A 1 77 ? -9.536 -25.256 6.652 1.00 80.94 77 ASP A O 1
ATOM 593 N N . GLY A 1 78 ? -9.573 -23.609 5.147 1.00 81.06 78 GLY A N 1
ATOM 594 C CA . GLY A 1 78 ? -10.435 -22.721 5.936 1.00 81.06 78 GLY A CA 1
ATOM 595 C C . GLY A 1 78 ? -9.716 -21.956 7.053 1.00 81.06 78 GLY A C 1
ATOM 596 O O . GLY A 1 78 ? -10.325 -21.099 7.694 1.00 81.06 78 GLY A O 1
ATOM 597 N N . THR A 1 79 ? -8.417 -22.187 7.255 1.00 83.75 79 THR A N 1
ATOM 598 C CA . THR A 1 79 ? -7.572 -21.377 8.142 1.00 83.75 79 THR A CA 1
ATOM 599 C C . THR A 1 79 ? -6.831 -20.297 7.347 1.00 83.75 79 THR A C 1
ATOM 601 O O . THR A 1 79 ? -6.380 -20.573 6.237 1.00 83.75 79 THR A O 1
ATOM 604 N N . PRO A 1 80 ? -6.715 -19.053 7.848 1.00 84.94 80 PRO A N 1
ATOM 605 C CA . PRO A 1 80 ? -5.941 -18.016 7.169 1.00 84.94 80 PRO A CA 1
ATOM 606 C C . PRO A 1 80 ? -4.501 -18.478 6.952 1.00 84.94 80 PRO A C 1
ATOM 608 O O . PRO A 1 80 ? -3.864 -18.982 7.878 1.00 84.94 80 PRO A O 1
ATOM 611 N N . ASN A 1 81 ? -3.983 -18.288 5.740 1.00 83.44 81 ASN A N 1
ATOM 612 C CA . ASN A 1 81 ? -2.586 -18.586 5.444 1.00 83.44 81 ASN A CA 1
ATOM 613 C C . ASN A 1 81 ? -1.662 -17.715 6.326 1.00 83.44 81 ASN A C 1
ATOM 615 O O . ASN A 1 81 ? -2.019 -16.596 6.696 1.00 83.44 81 ASN A O 1
ATOM 619 N N . ARG A 1 82 ? -0.452 -18.201 6.629 1.00 81.62 82 ARG A N 1
ATOM 620 C CA . ARG A 1 82 ? 0.596 -17.466 7.359 1.00 81.62 82 ARG A CA 1
ATOM 621 C C . ARG A 1 82 ? 0.835 -16.047 6.822 1.00 81.62 82 ARG A C 1
ATOM 623 O O . ARG A 1 82 ? 1.107 -15.151 7.614 1.00 81.62 82 ARG A O 1
ATOM 630 N N . ASN A 1 83 ? 0.722 -15.842 5.511 1.00 76.88 83 ASN A N 1
ATOM 631 C CA . ASN A 1 83 ? 0.960 -14.550 4.855 1.00 76.88 83 ASN A CA 1
ATOM 632 C C . ASN A 1 83 ? -0.323 -13.701 4.712 1.00 76.88 83 ASN A C 1
ATOM 634 O O . ASN A 1 83 ? -0.314 -12.657 4.061 1.00 76.88 83 ASN A O 1
ATOM 638 N N . ASN A 1 84 ? -1.443 -14.119 5.314 1.00 82.75 84 ASN A N 1
ATOM 639 C CA . ASN A 1 84 ? -2.696 -13.364 5.313 1.00 82.75 84 ASN A CA 1
ATOM 640 C C . ASN A 1 84 ? -2.686 -12.276 6.405 1.00 82.75 84 ASN A C 1
ATOM 642 O O . ASN A 1 84 ? -3.388 -12.343 7.418 1.00 82.75 84 ASN A O 1
ATOM 646 N N . TYR A 1 85 ? -1.873 -11.240 6.191 1.00 85.25 85 TYR A N 1
ATOM 647 C CA . TYR A 1 85 ? -1.784 -10.093 7.100 1.00 85.25 85 TYR A CA 1
ATOM 648 C C . TYR A 1 85 ? -3.093 -9.293 7.174 1.00 85.25 85 TYR A C 1
ATOM 650 O O . TYR A 1 85 ? -3.399 -8.717 8.220 1.00 85.25 85 TYR A O 1
ATOM 658 N N . CYS A 1 86 ? -3.899 -9.302 6.105 1.00 85.06 86 CYS A N 1
ATOM 659 C CA . CYS A 1 86 ? -5.210 -8.652 6.063 1.00 85.06 86 CYS A CA 1
ATOM 660 C C . CYS A 1 86 ? -6.161 -9.202 7.133 1.00 85.06 86 CYS A C 1
ATOM 662 O O . CYS A 1 86 ? -6.772 -8.411 7.854 1.00 85.06 86 CYS A O 1
ATOM 664 N N . HIS A 1 87 ? -6.218 -10.525 7.317 1.00 88.38 87 HIS A N 1
ATOM 665 C CA . HIS A 1 87 ? -7.050 -11.150 8.353 1.00 88.38 87 HIS A CA 1
ATOM 666 C C . HIS A 1 87 ? -6.678 -10.681 9.764 1.00 88.38 87 HIS A C 1
ATOM 668 O O . HIS A 1 87 ? -7.544 -10.371 10.586 1.00 88.38 87 HIS A O 1
ATOM 674 N N . HIS A 1 88 ? -5.377 -10.596 10.056 1.00 87.19 88 HIS A N 1
ATOM 675 C CA . HIS A 1 88 ? -4.892 -10.110 11.348 1.00 87.19 88 HIS A CA 1
ATOM 676 C C . HIS A 1 88 ? -5.169 -8.616 11.539 1.00 87.19 88 HIS A C 1
ATOM 678 O O . HIS A 1 88 ? -5.660 -8.219 12.597 1.00 87.19 88 HIS A O 1
ATOM 684 N N . ALA A 1 89 ? -4.914 -7.799 10.515 1.00 90.38 89 ALA A N 1
ATOM 685 C CA . ALA A 1 89 ? -5.176 -6.365 10.547 1.00 90.38 89 ALA A CA 1
ATOM 686 C C . ALA A 1 89 ? -6.666 -6.065 10.763 1.00 90.38 89 ALA A C 1
ATOM 688 O O . ALA A 1 89 ? -7.002 -5.217 11.590 1.00 90.38 89 ALA A O 1
ATOM 689 N N . LYS A 1 90 ? -7.562 -6.805 10.095 1.00 92.12 90 LYS A N 1
ATOM 690 C CA . LYS A 1 90 ? -9.014 -6.653 10.237 1.00 92.12 90 LYS A CA 1
ATOM 691 C C . LYS A 1 90 ? -9.463 -6.808 11.689 1.00 92.12 90 LYS A C 1
ATOM 693 O O . LYS A 1 90 ? -10.170 -5.944 12.192 1.00 92.12 90 LYS A O 1
ATOM 698 N N . LYS A 1 91 ? -8.979 -7.836 12.397 1.00 92.75 91 LYS A N 1
ATOM 699 C CA . LYS A 1 91 ? -9.303 -8.042 13.822 1.00 92.75 91 LYS A CA 1
ATOM 700 C C . LYS A 1 91 ? -8.937 -6.833 14.684 1.00 92.75 91 LYS A C 1
ATOM 702 O O . LYS A 1 91 ? -9.696 -6.469 15.574 1.00 92.75 91 LYS A O 1
ATOM 707 N N . ILE A 1 92 ? -7.785 -6.214 14.430 1.00 93.56 92 ILE A N 1
ATOM 708 C CA . ILE A 1 92 ? -7.341 -5.028 15.175 1.00 93.56 92 ILE A CA 1
ATOM 709 C C . ILE A 1 92 ? -8.183 -3.801 14.813 1.00 93.56 92 ILE A C 1
ATOM 711 O O . ILE A 1 92 ? -8.583 -3.057 15.707 1.00 93.56 92 ILE A O 1
ATOM 715 N N . MET A 1 93 ? -8.498 -3.607 13.530 1.00 93.75 93 MET A N 1
ATOM 716 C CA . MET A 1 93 ? -9.367 -2.511 13.090 1.00 93.75 93 MET A CA 1
ATOM 717 C C . MET A 1 93 ? -10.780 -2.634 13.668 1.00 93.75 93 MET A C 1
ATOM 719 O O . MET A 1 93 ? -11.346 -1.628 14.083 1.00 93.75 93 MET A O 1
ATOM 723 N N . ASP A 1 94 ? -11.319 -3.851 13.763 1.00 95.81 94 ASP A N 1
ATOM 724 C CA . ASP A 1 94 ? -12.636 -4.111 14.351 1.00 95.81 94 ASP A CA 1
ATOM 725 C C . ASP A 1 94 ? -12.666 -3.777 15.851 1.00 95.81 94 ASP A C 1
ATOM 727 O O . ASP A 1 94 ? -13.649 -3.218 16.341 1.00 95.81 94 ASP A O 1
ATOM 731 N N . LEU A 1 95 ? -11.580 -4.062 16.580 1.00 95.75 95 LEU A N 1
ATOM 732 C CA . LEU A 1 95 ? -11.435 -3.690 17.993 1.00 95.75 95 LEU A CA 1
ATOM 733 C C . LEU A 1 95 ? -11.323 -2.172 18.193 1.00 95.75 95 LEU A C 1
ATOM 735 O O . LEU A 1 95 ? -11.782 -1.657 19.207 1.00 95.75 95 LEU A O 1
ATOM 739 N N . ALA A 1 96 ? -10.722 -1.463 17.237 1.00 93.94 96 ALA A N 1
ATOM 740 C CA . ALA A 1 96 ? -10.507 -0.018 17.292 1.00 93.94 96 ALA A CA 1
ATOM 741 C C . ALA A 1 96 ? -11.564 0.790 16.516 1.00 93.94 96 ALA A C 1
ATOM 743 O O . ALA A 1 96 ? -11.398 1.997 16.332 1.00 93.94 96 ALA A O 1
ATOM 744 N N . LYS A 1 97 ? -12.643 0.155 16.041 1.00 95.00 97 LYS A N 1
ATOM 745 C CA . LYS A 1 97 ? -13.605 0.767 15.108 1.00 95.00 97 LYS A CA 1
ATOM 746 C C . LYS A 1 97 ? -14.210 2.074 15.630 1.00 95.00 97 LYS A C 1
ATOM 748 O O . LYS A 1 97 ? -14.376 3.016 14.860 1.00 95.00 97 LYS A O 1
ATOM 753 N N . ASP A 1 98 ? -14.465 2.153 16.936 1.00 95.44 98 ASP A N 1
ATOM 754 C CA . ASP A 1 98 ? -15.110 3.309 17.566 1.00 95.44 98 ASP A CA 1
ATOM 755 C C . ASP A 1 98 ? -14.169 4.527 17.618 1.00 95.44 98 ASP A C 1
ATOM 757 O O . ASP A 1 98 ? -14.622 5.671 17.602 1.00 95.44 98 ASP A O 1
ATOM 761 N N . GLU A 1 99 ? -12.848 4.318 17.555 1.00 93.06 99 GLU A N 1
ATOM 762 C CA . GLU A 1 99 ? -11.863 5.402 17.429 1.00 93.06 99 GLU A CA 1
ATOM 763 C C . GLU A 1 99 ? -11.797 5.990 16.006 1.00 93.06 99 GLU A C 1
ATOM 765 O O . GLU A 1 99 ? -11.164 7.030 15.796 1.00 93.06 99 GLU A O 1
ATOM 770 N N . HIS A 1 100 ? -12.447 5.338 15.034 1.00 93.38 100 HIS A N 1
ATOM 771 C CA . HIS A 1 100 ? -12.411 5.628 13.597 1.00 93.38 100 HIS A CA 1
ATOM 772 C C . HIS A 1 100 ? -10.985 5.901 13.088 1.00 93.38 100 HIS A C 1
ATOM 774 O O . HIS A 1 100 ? -10.673 7.018 12.648 1.00 93.38 100 HIS A O 1
ATOM 780 N N . PRO A 1 101 ? -10.097 4.894 13.160 1.00 95.00 101 PRO A N 1
ATOM 781 C CA . PRO A 1 101 ? -8.723 5.028 12.708 1.00 95.00 101 PRO A CA 1
ATOM 782 C C . PRO A 1 101 ? -8.674 5.375 11.214 1.00 95.00 101 PRO A C 1
ATOM 784 O O . PRO A 1 101 ? -9.307 4.732 10.376 1.00 95.00 101 PRO A O 1
ATOM 787 N N . ARG A 1 102 ? -7.903 6.408 10.869 1.00 93.50 102 ARG A N 1
ATOM 788 C CA . ARG A 1 102 ? -7.693 6.878 9.494 1.00 93.50 102 ARG A CA 1
ATOM 789 C C . ARG A 1 102 ? -6.215 6.861 9.154 1.00 93.50 102 ARG A C 1
ATOM 791 O O . ARG A 1 102 ? -5.406 7.421 9.895 1.00 93.50 102 ARG A O 1
ATOM 798 N N . PHE A 1 103 ? -5.895 6.298 7.993 1.00 94.69 103 PHE A N 1
ATOM 799 C CA . PHE A 1 103 ? -4.536 6.198 7.474 1.00 94.69 103 PHE A CA 1
ATOM 800 C C . PHE A 1 103 ? -4.398 6.956 6.157 1.00 94.69 103 PHE A C 1
ATOM 802 O O . PHE A 1 103 ? -5.288 6.911 5.308 1.00 94.69 103 PHE A O 1
ATOM 809 N N . GLY A 1 104 ? -3.265 7.630 5.987 1.00 90.81 104 GLY A N 1
ATOM 810 C CA . GLY A 1 104 ? -2.821 8.183 4.713 1.00 90.81 104 GLY A CA 1
ATOM 811 C C . GLY A 1 104 ? -1.416 7.687 4.419 1.00 90.81 104 GLY A C 1
ATOM 812 O O . GLY A 1 104 ? -0.482 8.057 5.128 1.00 90.81 104 GLY A O 1
ATOM 813 N N . LEU A 1 105 ? -1.262 6.858 3.392 1.00 89.56 105 LEU A N 1
ATOM 814 C CA . LEU A 1 105 ? 0.027 6.282 3.013 1.00 89.56 105 LEU A CA 1
ATOM 815 C C . LEU A 1 105 ? 0.642 7.089 1.869 1.00 89.56 105 LEU A C 1
ATOM 817 O O . LEU A 1 105 ? -0.040 7.401 0.893 1.00 89.56 105 LEU A O 1
ATOM 821 N N . LYS A 1 106 ? 1.926 7.423 1.991 1.00 86.81 106 LYS A N 1
ATOM 822 C CA . LYS A 1 106 ? 2.716 8.043 0.922 1.00 86.81 106 LYS A CA 1
ATOM 823 C C . LYS A 1 106 ? 3.703 7.020 0.390 1.00 86.81 106 LYS A C 1
ATOM 825 O O . LYS A 1 106 ? 4.794 6.893 0.936 1.00 86.81 106 LYS A O 1
ATOM 830 N N . GLN A 1 107 ? 3.299 6.292 -0.644 1.00 85.50 107 GLN A N 1
ATOM 831 C CA . GLN A 1 107 ? 4.165 5.317 -1.293 1.00 85.50 107 GLN A CA 1
ATOM 832 C C . GLN A 1 107 ? 5.180 6.034 -2.184 1.00 85.50 107 GLN A C 1
ATOM 834 O O . GLN A 1 107 ? 4.821 6.594 -3.219 1.00 85.50 107 GLN A O 1
ATOM 839 N N . GLU A 1 108 ? 6.451 5.979 -1.806 1.00 80.06 108 GLU A N 1
ATOM 840 C CA . GLU A 1 108 ? 7.552 6.387 -2.670 1.00 80.06 108 GLU A CA 1
ATOM 841 C C . GLU A 1 108 ? 8.105 5.170 -3.398 1.00 80.06 108 GLU A C 1
ATOM 843 O O . GLU A 1 108 ? 8.099 4.061 -2.862 1.00 80.06 108 GLU A O 1
ATOM 848 N N . TYR A 1 109 ? 8.595 5.363 -4.620 1.00 75.56 109 TYR A N 1
ATOM 849 C CA . TYR A 1 109 ? 9.256 4.290 -5.343 1.00 75.56 109 TYR A CA 1
ATOM 850 C C . TYR A 1 109 ? 10.139 4.802 -6.486 1.00 75.56 109 TYR A C 1
ATOM 852 O O . TYR A 1 109 ? 10.155 5.996 -6.816 1.00 75.56 109 TYR A O 1
ATOM 860 N N . THR A 1 110 ? 10.895 3.867 -7.070 1.00 75.25 110 THR A N 1
ATOM 861 C CA . THR A 1 110 ? 11.829 4.109 -8.168 1.00 75.25 110 THR A CA 1
ATOM 862 C C . THR A 1 110 ? 11.628 3.032 -9.248 1.00 75.25 110 THR A C 1
ATOM 864 O O . THR A 1 110 ? 11.637 1.848 -8.947 1.00 75.25 110 THR A O 1
ATOM 867 N N . LEU A 1 111 ? 11.406 3.383 -10.520 1.00 77.12 111 LEU A N 1
ATOM 868 C CA . LEU A 1 111 ? 11.405 2.426 -11.646 1.00 77.12 111 LEU A CA 1
ATOM 869 C C . LEU A 1 111 ? 12.838 2.009 -11.872 1.00 77.12 111 LEU A C 1
ATOM 871 O O . LEU A 1 111 ? 13.758 2.611 -11.315 1.00 77.12 111 LEU A O 1
ATOM 875 N N . PHE A 1 112 ? 13.003 1.073 -12.796 1.00 81.00 112 PHE A N 1
ATOM 876 C CA . PHE A 1 112 ? 14.253 0.634 -13.406 1.00 81.00 112 PHE A CA 1
ATOM 877 C C . PHE A 1 112 ? 14.072 0.564 -14.930 1.00 81.00 112 PHE A C 1
ATOM 879 O O . PHE A 1 112 ? 12.944 0.460 -15.410 1.00 81.00 112 PHE A O 1
ATOM 886 N N . ASP A 1 113 ? 15.095 0.962 -15.701 1.00 80.38 113 ASP A N 1
ATOM 887 C CA . ASP A 1 113 ? 15.065 0.730 -17.148 1.00 80.38 113 ASP A CA 1
ATOM 888 C C . ASP A 1 113 ? 15.353 -0.758 -17.385 1.00 80.38 113 ASP A C 1
ATOM 890 O O . ASP A 1 113 ? 15.630 -1.495 -16.437 1.00 80.38 113 ASP A O 1
ATOM 894 N N . ALA A 1 114 ? 15.305 -1.220 -18.632 1.00 84.00 114 ALA A N 1
ATOM 895 C CA . ALA A 1 114 ? 15.523 -2.637 -18.926 1.00 84.00 114 ALA A CA 1
ATOM 896 C C . ALA A 1 114 ? 16.909 -3.164 -18.487 1.00 84.00 114 ALA A C 1
ATOM 898 O O . ALA A 1 114 ? 17.088 -4.371 -18.362 1.00 84.00 114 ALA A O 1
ATOM 899 N N . ASN A 1 115 ? 17.880 -2.279 -18.231 1.00 82.38 115 ASN A N 1
ATOM 900 C CA . ASN A 1 115 ? 19.224 -2.626 -17.767 1.00 82.38 115 ASN A CA 1
ATOM 901 C C . ASN A 1 115 ? 19.383 -2.445 -16.251 1.00 82.38 115 ASN A C 1
ATOM 903 O O . ASN A 1 115 ? 20.506 -2.405 -15.753 1.00 82.38 115 ASN A O 1
ATOM 907 N N . SER A 1 116 ? 18.280 -2.299 -15.513 1.00 79.75 116 SER A N 1
ATOM 908 C CA . SER A 1 116 ? 18.291 -2.009 -14.077 1.00 79.75 116 SER A CA 1
ATO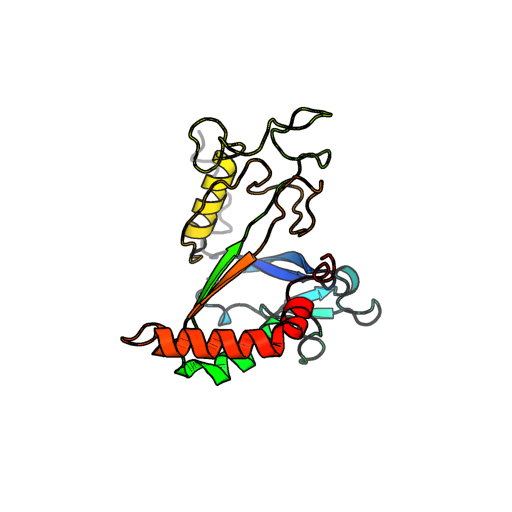M 909 C C . SER A 1 116 ? 18.956 -0.676 -13.707 1.00 79.75 116 SER A C 1
ATOM 911 O O . SER A 1 116 ? 19.381 -0.487 -12.569 1.00 79.75 116 SER A O 1
ATOM 913 N N . ALA A 1 117 ? 19.006 0.291 -14.630 1.00 79.69 117 ALA A N 1
ATOM 914 C CA . ALA A 1 117 ? 19.469 1.645 -14.338 1.00 79.69 117 ALA A CA 1
ATOM 915 C C . ALA A 1 117 ? 18.295 2.578 -13.970 1.00 79.69 117 ALA A C 1
ATOM 917 O O . ALA A 1 117 ? 17.184 2.445 -14.508 1.00 79.69 117 ALA A O 1
ATOM 918 N N . PRO A 1 118 ? 18.495 3.555 -13.066 1.00 80.25 118 PRO A N 1
ATOM 919 C CA . PRO A 1 118 ? 17.545 4.643 -12.834 1.00 80.25 118 PRO A CA 1
ATOM 920 C C . PRO A 1 118 ? 17.151 5.407 -14.136 1.00 80.25 118 PRO A C 1
ATOM 922 O O . PRO A 1 118 ? 17.993 5.693 -14.980 1.00 80.25 118 PRO A O 1
ATOM 925 N N . TYR A 1 119 ? 15.870 5.749 -14.344 1.00 80.62 119 TYR A N 1
ATOM 926 C CA . TYR A 1 119 ? 15.347 6.247 -15.627 1.00 80.62 119 TYR A CA 1
ATOM 927 C C . TYR A 1 119 ? 15.833 7.662 -15.766 1.00 80.62 119 TYR A C 1
ATOM 929 O O . TYR A 1 119 ? 15.756 8.435 -14.808 1.00 80.62 119 TYR A O 1
ATOM 937 N N . GLY A 1 120 ? 16.248 8.027 -16.970 1.00 80.19 120 GLY A N 1
ATOM 938 C CA . GLY A 1 120 ? 16.746 9.371 -17.216 1.00 80.19 120 GLY A CA 1
ATOM 939 C C . GLY A 1 120 ? 18.120 9.631 -16.601 1.00 80.19 120 GLY A C 1
ATOM 940 O O . GLY A 1 120 ? 18.609 10.754 -16.707 1.00 80.19 120 GLY A O 1
ATOM 941 N N . TRP A 1 121 ? 18.769 8.629 -15.994 1.00 80.94 121 TRP A N 1
ATOM 942 C CA . TRP A 1 121 ? 20.188 8.742 -15.678 1.00 80.94 121 TRP A CA 1
ATOM 943 C C . TRP A 1 121 ? 21.030 8.630 -16.953 1.00 80.94 121 TRP A C 1
ATOM 945 O O . TRP A 1 121 ? 20.649 7.921 -17.891 1.00 80.94 121 TRP A O 1
ATOM 955 N N . PRO A 1 122 ? 22.186 9.314 -17.005 1.00 82.88 122 PRO A N 1
ATOM 956 C CA . PRO A 1 122 ? 23.165 9.092 -18.057 1.00 82.88 122 PRO A CA 1
ATOM 957 C C . PRO A 1 122 ? 23.610 7.626 -18.079 1.00 82.88 122 PRO A C 1
ATOM 959 O O . PRO A 1 122 ? 23.869 7.030 -17.034 1.00 82.88 122 PRO A O 1
ATOM 962 N N . LYS A 1 123 ? 23.745 7.038 -19.272 1.00 81.31 123 LYS A N 1
ATOM 963 C CA . LYS A 1 123 ? 24.280 5.676 -19.405 1.00 81.31 123 LYS A CA 1
ATOM 964 C C . LYS A 1 123 ? 25.701 5.622 -18.837 1.00 81.31 123 LYS A C 1
ATOM 966 O O . LYS A 1 123 ? 26.558 6.381 -19.278 1.00 81.31 123 LYS A O 1
ATOM 971 N N . GLY A 1 124 ? 25.939 4.726 -17.879 1.00 80.69 124 GLY A N 1
ATOM 972 C CA . GLY A 1 124 ? 27.248 4.557 -17.237 1.00 80.69 124 GLY A CA 1
ATOM 973 C C . GLY A 1 124 ? 27.671 5.713 -16.324 1.00 80.69 124 GLY A C 1
ATOM 974 O O . GLY A 1 124 ? 28.853 5.827 -16.013 1.00 80.69 124 GLY A O 1
ATOM 975 N N . GLY A 1 125 ? 26.742 6.580 -15.908 1.00 80.94 125 GLY A N 1
ATOM 976 C CA . GLY A 1 125 ? 27.056 7.731 -15.066 1.00 80.94 125 GLY A CA 1
ATOM 977 C C . GLY A 1 125 ? 25.920 8.138 -14.134 1.00 80.94 125 GLY A C 1
ATOM 978 O O . GLY A 1 125 ? 24.855 7.525 -14.091 1.00 80.94 125 GLY A O 1
ATOM 979 N N . PHE A 1 126 ? 26.166 9.209 -13.385 1.00 80.12 126 PHE A N 1
ATOM 980 C CA . PHE A 1 126 ? 25.235 9.752 -12.400 1.00 80.12 126 PHE A CA 1
ATOM 981 C C . PHE A 1 126 ? 24.619 11.059 -12.901 1.00 80.12 126 PHE A C 1
ATOM 983 O O . PHE A 1 126 ? 25.278 11.817 -13.619 1.00 80.12 126 PHE A O 1
ATOM 990 N N . PRO A 1 127 ? 23.369 11.374 -12.523 1.00 76.56 127 PRO A N 1
ATOM 991 C CA . PRO A 1 127 ? 22.836 12.708 -12.721 1.00 76.56 127 PRO A CA 1
ATOM 992 C C . PRO A 1 127 ? 23.605 13.695 -11.835 1.00 76.56 127 PRO A C 1
ATOM 994 O O . PRO A 1 127 ? 24.258 13.311 -10.857 1.00 76.56 127 PRO A O 1
ATOM 997 N N . GLY A 1 128 ? 23.461 14.985 -12.140 1.00 74.50 128 GLY A N 1
ATOM 998 C CA . GLY A 1 128 ? 23.993 16.047 -11.292 1.00 74.50 128 GLY A CA 1
ATOM 999 C C . GLY A 1 128 ? 23.475 15.997 -9.840 1.00 74.50 128 GLY A C 1
ATOM 1000 O O . GLY A 1 128 ? 22.613 15.175 -9.493 1.00 74.50 128 GLY A O 1
ATOM 1001 N N . PRO A 1 129 ? 23.991 16.886 -8.974 1.00 73.75 129 PRO A N 1
ATOM 1002 C CA . PRO A 1 129 ? 23.591 16.957 -7.573 1.00 73.75 129 PRO A CA 1
ATOM 1003 C C . PRO A 1 129 ? 22.075 17.091 -7.388 1.00 73.75 129 PRO A C 1
ATOM 1005 O O . PRO A 1 1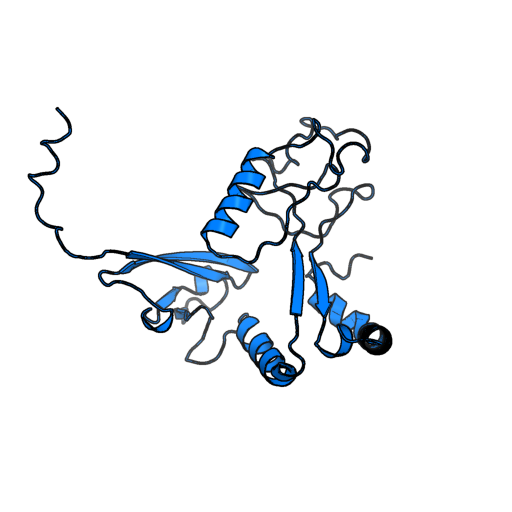29 ? 21.371 17.689 -8.209 1.00 73.75 129 PRO A O 1
ATOM 1008 N N . GLN A 1 130 ? 21.574 16.533 -6.287 1.00 67.31 130 GLN A N 1
ATOM 1009 C CA . GLN A 1 130 ? 20.173 16.657 -5.893 1.00 67.31 130 GLN A CA 1
ATOM 1010 C C . GLN A 1 130 ? 19.814 18.132 -5.636 1.00 67.31 130 GLN A C 1
ATOM 1012 O O . GLN A 1 130 ? 20.595 18.864 -5.036 1.00 67.31 130 GLN A O 1
ATOM 1017 N N . GLY A 1 131 ? 18.636 18.576 -6.085 1.00 65.75 131 GLY A N 1
ATOM 1018 C CA . GLY A 1 131 ? 18.175 19.952 -5.857 1.00 65.75 131 GLY A CA 1
ATOM 1019 C C . GLY A 1 131 ? 17.056 20.408 -6.799 1.00 65.75 131 GLY A C 1
ATOM 1020 O O . GLY A 1 131 ? 15.925 20.582 -6.357 1.00 65.75 131 GLY A O 1
ATOM 1021 N N . PRO A 1 132 ? 17.302 20.567 -8.111 1.00 56.34 132 PRO A N 1
ATOM 1022 C CA . PRO A 1 132 ? 16.395 21.319 -8.982 1.00 56.34 132 PRO A CA 1
ATOM 1023 C C . PRO A 1 132 ? 15.152 20.558 -9.484 1.00 56.34 132 PRO A C 1
ATOM 1025 O O . PRO A 1 132 ? 14.457 21.086 -10.350 1.00 56.34 132 PRO A O 1
ATOM 1028 N N . CYS A 1 133 ? 14.866 19.336 -9.011 1.00 54.16 133 CYS A N 1
ATOM 1029 C CA . CYS A 1 133 ? 13.721 18.549 -9.508 1.00 54.16 133 CYS A CA 1
ATOM 1030 C C . CYS A 1 133 ? 12.573 18.368 -8.510 1.00 54.16 133 CYS A C 1
ATOM 1032 O O . CYS A 1 133 ? 11.551 17.812 -8.902 1.00 54.16 133 CYS A O 1
ATOM 1034 N N . TYR A 1 134 ? 12.686 18.869 -7.273 1.00 50.97 134 TYR A N 1
ATOM 1035 C CA . TYR A 1 134 ? 11.538 18.923 -6.364 1.00 50.97 134 TYR A CA 1
ATOM 1036 C C . TYR A 1 134 ? 10.526 19.926 -6.942 1.00 50.97 134 TYR A C 1
ATOM 1038 O O . TYR A 1 134 ? 10.777 21.129 -6.962 1.00 50.97 134 TYR A O 1
ATOM 1046 N N . VAL A 1 135 ? 9.425 19.418 -7.509 1.00 55.31 135 VAL A N 1
ATOM 1047 C CA . VAL A 1 135 ? 8.341 20.203 -8.150 1.00 55.31 135 VAL A CA 1
ATOM 1048 C C . VAL A 1 135 ? 8.756 20.990 -9.422 1.00 55.31 135 VAL A C 1
ATOM 1050 O O . VAL A 1 135 ? 8.003 21.813 -9.934 1.00 55.31 135 VAL A O 1
ATOM 1053 N N . GLY A 1 136 ? 9.933 20.730 -10.001 1.00 53.19 136 GLY A N 1
ATOM 1054 C CA . GLY A 1 136 ? 10.464 21.520 -11.124 1.00 53.19 136 GLY A CA 1
ATOM 1055 C C . GLY A 1 136 ? 9.812 21.226 -12.485 1.00 53.19 136 GLY A C 1
ATOM 1056 O O . GLY A 1 136 ? 9.914 20.118 -13.012 1.00 53.19 136 GLY A O 1
ATOM 1057 N N . THR A 1 137 ? 9.209 22.223 -13.135 1.00 54.25 137 THR A N 1
ATOM 1058 C CA . THR A 1 137 ? 8.830 22.148 -14.559 1.00 54.25 137 THR A CA 1
ATOM 1059 C C . THR A 1 137 ? 10.092 22.092 -15.430 1.00 54.25 137 THR A C 1
ATOM 1061 O O . THR A 1 137 ? 10.856 23.052 -15.470 1.00 54.25 137 THR A O 1
ATOM 1064 N N . GLY A 1 138 ? 10.335 20.966 -16.113 1.00 60.03 138 GLY A N 1
ATOM 1065 C CA . GLY A 1 138 ? 11.439 20.802 -17.078 1.00 60.03 138 GLY A CA 1
ATOM 1066 C C . GLY A 1 138 ? 12.555 19.822 -16.686 1.00 60.03 138 GLY A C 1
ATOM 1067 O O . GLY A 1 138 ? 13.412 19.534 -17.515 1.00 60.03 138 GLY A O 1
ATOM 1068 N N . LYS A 1 139 ? 12.544 19.261 -15.467 1.00 69.62 139 LYS A N 1
ATOM 1069 C CA . LYS A 1 139 ? 13.501 18.221 -15.022 1.00 69.62 139 LYS A CA 1
ATOM 1070 C C . LYS A 1 139 ? 12.802 17.005 -14.402 1.00 69.62 139 LYS A C 1
ATOM 1072 O O . LYS A 1 139 ? 13.235 16.478 -13.381 1.00 69.62 139 LYS A O 1
ATOM 1077 N N . VAL A 1 140 ? 11.696 16.583 -15.015 1.00 74.56 140 VAL A N 1
ATOM 1078 C CA . VAL A 1 140 ? 10.874 15.452 -14.560 1.00 74.56 140 VAL A CA 1
ATOM 1079 C C . VAL A 1 140 ? 10.846 14.389 -15.643 1.00 74.56 140 VAL A C 1
ATOM 1081 O O . VAL A 1 140 ? 10.412 14.648 -16.764 1.00 74.56 140 VAL A O 1
ATOM 1084 N N . PHE A 1 141 ? 11.294 13.189 -15.294 1.00 79.69 141 PHE A N 1
ATOM 1085 C CA . PHE A 1 141 ? 11.255 12.034 -16.180 1.00 79.69 141 PHE A CA 1
ATOM 1086 C C . PHE A 1 141 ? 9.944 11.263 -16.000 1.00 79.69 141 PHE A C 1
ATOM 1088 O O . PHE A 1 141 ? 9.403 11.199 -14.900 1.00 79.69 141 PHE A O 1
ATOM 1095 N N . ALA A 1 142 ? 9.448 10.674 -17.090 1.00 84.44 142 ALA A N 1
ATOM 1096 C CA . ALA A 1 142 ? 8.267 9.805 -17.121 1.00 84.44 142 ALA A CA 1
ATOM 1097 C C . ALA A 1 142 ? 6.931 10.431 -16.665 1.00 84.44 142 ALA A C 1
ATOM 1099 O O . ALA A 1 142 ? 5.980 9.697 -16.460 1.00 84.44 142 ALA A O 1
ATOM 1100 N N . ARG A 1 143 ? 6.783 11.761 -16.561 1.00 85.94 143 ARG A N 1
ATOM 1101 C CA . ARG A 1 143 ? 5.522 12.411 -16.123 1.00 85.94 143 ARG A CA 1
ATOM 1102 C C . ARG A 1 143 ? 4.251 11.832 -16.770 1.00 85.94 143 ARG A C 1
ATOM 1104 O O . ARG A 1 143 ? 3.254 11.648 -16.088 1.00 85.94 143 ARG A O 1
ATOM 1111 N N . ASN A 1 144 ? 4.296 11.525 -18.061 1.00 87.25 144 ASN A N 1
ATOM 1112 C CA . ASN A 1 144 ? 3.185 10.920 -18.795 1.00 87.25 144 ASN A CA 1
ATOM 1113 C C . ASN A 1 144 ? 2.722 9.579 -18.199 1.00 87.25 144 ASN A C 1
ATOM 1115 O O . ASN A 1 144 ? 1.525 9.363 -18.047 1.00 87.25 144 ASN A O 1
ATOM 1119 N N . LEU A 1 145 ? 3.654 8.698 -17.834 1.00 87.50 145 LEU A N 1
ATOM 1120 C CA . LEU A 1 145 ? 3.355 7.413 -17.201 1.00 87.50 145 LEU A CA 1
ATOM 1121 C C . LEU A 1 145 ? 2.690 7.616 -15.831 1.00 87.50 145 LEU A C 1
ATOM 1123 O O . LEU A 1 145 ? 1.718 6.948 -15.499 1.00 87.50 145 LEU A O 1
ATOM 1127 N N . ILE A 1 146 ? 3.159 8.616 -15.089 1.00 86.75 146 ILE A N 1
ATOM 1128 C CA . ILE A 1 146 ? 2.681 8.956 -13.746 1.00 86.75 146 ILE A CA 1
ATOM 1129 C C . ILE A 1 146 ? 1.250 9.497 -13.812 1.00 86.75 146 ILE A C 1
ATOM 1131 O O . ILE A 1 146 ? 0.392 9.149 -13.006 1.00 86.75 146 ILE A O 1
ATOM 1135 N N . GLU A 1 147 ? 0.981 10.360 -14.791 1.00 86.81 147 GLU A N 1
ATOM 1136 C CA . GLU A 1 147 ? -0.350 10.914 -15.027 1.00 86.81 147 GLU A CA 1
ATOM 1137 C C . GLU A 1 147 ? -1.343 9.841 -15.487 1.00 86.81 147 GLU A C 1
ATOM 1139 O O . GLU A 1 147 ? -2.509 9.885 -15.092 1.00 86.81 147 GLU A O 1
ATOM 1144 N N . VAL A 1 148 ? -0.896 8.866 -16.289 1.00 87.56 148 VAL A N 1
ATOM 1145 C CA . VAL A 1 148 ? -1.714 7.704 -16.667 1.00 87.56 148 VAL A CA 1
ATOM 1146 C C . VAL A 1 148 ? -2.041 6.858 -15.442 1.00 87.56 148 VAL A C 1
ATOM 1148 O O . VAL A 1 148 ? -3.210 6.542 -15.234 1.00 87.56 148 VAL A O 1
ATOM 1151 N N . GLU A 1 149 ? -1.056 6.551 -14.599 1.00 85.75 149 GLU A N 1
ATOM 1152 C CA . GLU A 1 149 ? -1.278 5.810 -13.356 1.00 85.75 149 GLU A CA 1
ATOM 1153 C C . GLU A 1 149 ? -2.256 6.543 -12.428 1.00 85.75 149 GLU A C 1
ATOM 1155 O O . GLU A 1 149 ? -3.213 5.947 -11.937 1.00 85.75 149 GLU A O 1
ATOM 1160 N N . TYR A 1 150 ? -2.077 7.851 -12.233 1.00 83.88 150 TYR A N 1
ATOM 1161 C CA . TYR A 1 150 ? -2.979 8.662 -11.415 1.00 83.88 150 TYR A CA 1
ATOM 1162 C C . TYR A 1 150 ? -4.429 8.585 -11.911 1.00 83.88 150 TYR A C 1
ATOM 1164 O O . TYR A 1 150 ? -5.358 8.380 -11.127 1.00 83.88 150 TYR A O 1
ATOM 1172 N N . ARG A 1 151 ? -4.634 8.690 -13.229 1.00 84.50 151 ARG A N 1
ATOM 1173 C CA . ARG A 1 151 ? -5.961 8.551 -13.847 1.00 84.50 151 ARG A CA 1
ATOM 1174 C C . ARG A 1 151 ? -6.510 7.133 -13.723 1.00 84.50 151 ARG A C 1
ATOM 1176 O O . ARG A 1 151 ? -7.709 6.987 -13.505 1.00 84.50 151 ARG A O 1
ATOM 1183 N N . ALA A 1 152 ? -5.664 6.110 -13.831 1.00 81.62 152 ALA A N 1
ATOM 1184 C CA . ALA A 1 152 ? -6.066 4.720 -13.644 1.00 81.62 152 ALA A CA 1
ATOM 1185 C C . ALA A 1 152 ? -6.556 4.470 -12.209 1.00 81.62 152 ALA A C 1
ATOM 1187 O O . ALA A 1 152 ? -7.607 3.859 -12.029 1.00 81.62 152 ALA A O 1
ATOM 1188 N N . TRP A 1 153 ? -5.871 5.016 -11.198 1.00 83.62 153 TRP A N 1
ATOM 1189 C CA . TRP A 1 153 ? -6.309 4.938 -9.801 1.00 83.62 153 TRP A CA 1
ATOM 1190 C C . TRP A 1 153 ? -7.650 5.632 -9.563 1.00 83.62 153 TRP A C 1
ATOM 1192 O O . TRP A 1 153 ? -8.520 5.065 -8.900 1.00 83.62 153 TRP A O 1
ATOM 1202 N N . LEU A 1 154 ? -7.843 6.825 -10.138 1.00 81.31 154 LEU A N 1
ATOM 1203 C CA . LEU A 1 154 ? -9.125 7.532 -10.076 1.00 81.31 154 LEU A CA 1
ATOM 1204 C C . LEU A 1 154 ? -10.247 6.734 -10.748 1.00 81.31 154 LEU A C 1
ATOM 1206 O O . LEU A 1 154 ? -11.323 6.588 -10.173 1.00 81.31 154 LEU A O 1
ATOM 1210 N N . TYR A 1 155 ? -9.991 6.186 -11.939 1.00 84.69 155 TYR A N 1
ATOM 1211 C CA . TYR A 1 155 ? -10.958 5.365 -12.669 1.00 84.69 155 TYR A CA 1
ATOM 1212 C C . TYR A 1 155 ? -11.321 4.084 -11.905 1.00 84.69 155 TYR A C 1
ATOM 1214 O O . TYR A 1 155 ? -12.490 3.715 -11.841 1.00 84.69 155 TYR A O 1
ATOM 1222 N N . ALA A 1 156 ? -10.341 3.445 -11.263 1.00 79.94 156 ALA A N 1
ATOM 1223 C CA . ALA A 1 156 ? -10.545 2.272 -10.417 1.00 79.94 156 ALA A CA 1
ATOM 1224 C C . ALA A 1 156 ? -11.262 2.586 -9.084 1.00 79.94 156 ALA A C 1
ATOM 1226 O O . ALA A 1 156 ? -11.493 1.676 -8.291 1.00 79.94 156 ALA A O 1
ATOM 1227 N N . GLY A 1 157 ? -11.587 3.855 -8.799 1.00 84.31 157 GLY A N 1
ATOM 1228 C CA . GLY A 1 157 ? -12.256 4.268 -7.562 1.00 84.31 157 GLY A CA 1
ATOM 1229 C C . GLY A 1 157 ? -11.348 4.272 -6.328 1.00 84.31 157 GLY A C 1
ATOM 1230 O O . GLY A 1 157 ? -11.834 4.305 -5.196 1.00 84.31 157 GLY A O 1
ATOM 1231 N N . THR A 1 158 ? -10.027 4.240 -6.517 1.00 84.19 158 THR A N 1
ATOM 1232 C CA . THR A 1 158 ? -9.067 4.289 -5.409 1.00 84.19 158 THR A CA 1
ATOM 1233 C C . THR A 1 158 ? -8.993 5.697 -4.824 1.00 84.19 158 THR A C 1
ATOM 1235 O O . THR A 1 158 ? -8.970 6.692 -5.548 1.00 84.19 158 THR A O 1
ATOM 1238 N N . ARG A 1 159 ? -8.923 5.794 -3.489 1.00 84.62 159 ARG A N 1
ATOM 1239 C CA . ARG A 1 159 ? -8.829 7.070 -2.759 1.00 84.62 159 ARG A CA 1
ATOM 1240 C C . ARG A 1 159 ? -7.415 7.659 -2.820 1.00 84.62 159 ARG A C 1
ATOM 1242 O O . ARG A 1 159 ? -6.729 7.747 -1.805 1.00 84.62 159 ARG A O 1
ATOM 1249 N N . ILE A 1 160 ? -6.979 8.048 -4.012 1.00 85.38 160 ILE A N 1
ATOM 1250 C CA . ILE A 1 160 ? -5.709 8.745 -4.221 1.00 85.38 160 ILE A CA 1
ATOM 1251 C C . ILE A 1 160 ? -5.864 10.239 -3.904 1.00 85.38 160 ILE A C 1
ATOM 1253 O O . ILE A 1 160 ? -6.769 10.900 -4.407 1.00 85.38 160 ILE A O 1
ATOM 1257 N N . SER A 1 161 ? -4.996 10.778 -3.045 1.00 87.81 161 SER A N 1
ATOM 1258 C CA . SER A 1 161 ? -5.077 12.175 -2.583 1.00 87.81 161 SER A CA 1
ATOM 1259 C C . SER A 1 161 ? -4.115 13.125 -3.299 1.00 87.81 161 SER A C 1
ATOM 1261 O O . SER A 1 161 ? -4.318 14.335 -3.261 1.00 87.81 161 SER A O 1
ATOM 1263 N N . GLY A 1 162 ? -3.090 12.605 -3.976 1.00 85.75 162 GLY A N 1
ATOM 1264 C CA . GLY A 1 162 ? -2.125 13.415 -4.712 1.00 85.75 162 GLY A CA 1
ATOM 1265 C C . GLY A 1 162 ? -0.947 12.602 -5.236 1.00 85.75 162 GLY A C 1
ATOM 1266 O O . GLY A 1 162 ? -0.778 11.437 -4.883 1.00 85.75 162 GLY A O 1
ATOM 1267 N N . ILE A 1 163 ? -0.150 13.245 -6.086 1.00 85.88 163 ILE A N 1
ATOM 1268 C CA . ILE A 1 163 ? 1.128 12.757 -6.609 1.00 85.88 163 ILE A CA 1
ATOM 1269 C C . ILE A 1 163 ? 2.110 13.926 -6.645 1.00 85.88 163 ILE A C 1
ATOM 1271 O O . ILE A 1 163 ? 1.728 15.054 -6.961 1.00 85.88 163 ILE A O 1
ATOM 1275 N N . ASP A 1 164 ? 3.377 13.658 -6.367 1.00 80.94 164 ASP A N 1
ATOM 1276 C CA . ASP A 1 164 ? 4.450 14.628 -6.531 1.00 80.94 164 ASP A CA 1
ATOM 1277 C C . ASP A 1 164 ? 5.705 13.957 -7.093 1.00 80.94 164 ASP A C 1
ATOM 1279 O O . ASP A 1 164 ? 5.903 12.745 -6.995 1.00 80.94 164 ASP A O 1
ATOM 1283 N N . ALA A 1 165 ? 6.527 14.758 -7.771 1.00 71.94 165 ALA A N 1
ATOM 1284 C CA . ALA A 1 165 ? 7.831 14.307 -8.218 1.00 71.94 165 ALA A CA 1
ATOM 1285 C C . ALA A 1 165 ? 8.815 14.470 -7.061 1.00 71.94 165 ALA A C 1
ATOM 1287 O O . ALA A 1 165 ? 9.121 15.591 -6.647 1.00 71.94 165 ALA A O 1
ATOM 1288 N N . GLY A 1 166 ? 9.345 13.348 -6.591 1.00 61.47 166 GLY A N 1
ATOM 1289 C CA . GLY A 1 166 ? 10.431 13.357 -5.630 1.00 61.47 166 GLY A CA 1
ATOM 1290 C C . GLY A 1 166 ? 11.753 13.880 -6.218 1.00 61.47 166 GLY A C 1
ATOM 1291 O O . GLY A 1 166 ? 11.889 14.180 -7.404 1.00 61.47 166 GLY A O 1
ATOM 1292 N N . VAL A 1 167 ? 12.769 13.973 -5.362 1.00 54.12 167 VAL A N 1
ATOM 1293 C CA . VAL A 1 167 ? 14.146 14.376 -5.708 1.00 54.12 167 VAL A CA 1
ATOM 1294 C C . VAL A 1 167 ? 14.727 13.425 -6.784 1.00 54.12 167 VAL A C 1
ATOM 1296 O O . VAL A 1 167 ? 14.422 12.229 -6.730 1.00 54.12 167 VAL A O 1
ATOM 1299 N N . PRO A 1 168 ? 15.510 13.897 -7.789 1.00 42.69 168 PRO A N 1
ATOM 1300 C CA . PRO A 1 168 ? 15.872 13.069 -8.945 1.00 42.69 168 PRO A CA 1
ATOM 1301 C C . PRO A 1 168 ? 16.632 11.818 -8.488 1.00 42.69 168 PRO A C 1
ATOM 1303 O O . PRO A 1 168 ? 17.689 11.908 -7.864 1.00 42.69 168 PRO A O 1
ATOM 1306 N N . GLY A 1 169 ? 16.024 10.663 -8.774 1.00 44.75 169 GLY A N 1
ATOM 1307 C CA . GLY A 1 169 ? 16.226 9.408 -8.041 1.00 44.75 169 GLY A CA 1
ATOM 1308 C C . GLY A 1 169 ? 14.914 8.720 -7.621 1.00 44.75 169 GLY A C 1
ATOM 1309 O O . GLY A 1 169 ? 14.965 7.569 -7.212 1.00 44.75 169 GLY A O 1
ATOM 1310 N N . ARG A 1 170 ? 13.752 9.383 -7.769 1.00 41.62 170 ARG A N 1
ATOM 1311 C CA . ARG A 1 170 ? 12.395 8.876 -7.447 1.00 41.62 170 ARG A CA 1
ATOM 1312 C C . ARG A 1 170 ? 11.464 8.967 -8.674 1.00 41.62 170 ARG A C 1
ATOM 1314 O O . ARG A 1 170 ? 11.678 9.822 -9.533 1.00 41.62 170 ARG A O 1
ATOM 1321 N N . ARG A 1 171 ? 10.510 8.044 -8.843 1.00 48.22 171 ARG A N 1
ATOM 1322 C CA . ARG A 1 171 ? 10.071 7.565 -10.182 1.00 48.22 171 ARG A CA 1
ATOM 1323 C C . ARG A 1 171 ? 8.636 6.914 -10.099 1.00 48.22 171 ARG A C 1
ATOM 1325 O O . ARG A 1 171 ? 8.370 6.335 -9.058 1.00 48.22 171 ARG A O 1
ATOM 1332 N N . LEU A 1 172 ? 7.761 6.915 -11.151 1.00 34.25 172 LEU A N 1
ATOM 1333 C CA . LEU A 1 172 ? 6.474 6.113 -11.239 1.00 34.25 172 LEU A CA 1
ATOM 1334 C C . LEU A 1 172 ? 6.275 5.110 -12.469 1.00 34.25 172 LEU A C 1
ATOM 1336 O O . LEU A 1 172 ? 6.779 5.456 -13.535 1.00 34.25 172 LEU A O 1
ATOM 1340 N N . SER A 1 173 ? 5.719 3.849 -12.318 1.00 32.34 173 SER A N 1
ATOM 1341 C CA . SER A 1 173 ? 6.070 2.462 -12.912 1.00 32.34 173 SER A CA 1
ATOM 1342 C C . SER A 1 173 ? 5.515 1.948 -14.257 1.00 32.34 173 SER A C 1
ATOM 1344 O O . SER A 1 173 ? 4.311 2.012 -14.445 1.00 32.34 173 SER A O 1
ATOM 1346 N N . GLU A 1 174 ? 6.355 1.213 -15.033 1.00 29.06 174 GLU A N 1
ATOM 1347 C CA . GLU A 1 174 ? 6.096 -0.162 -15.552 1.00 29.06 174 GLU A CA 1
ATOM 1348 C C . GLU A 1 174 ? 7.378 -0.907 -16.048 1.00 29.06 174 GLU A C 1
ATOM 1350 O O . GLU A 1 174 ? 8.289 -0.299 -16.608 1.00 29.06 174 GLU A O 1
ATOM 1355 N N . SER A 1 175 ? 7.412 -2.238 -15.839 1.00 29.28 175 SER A N 1
ATOM 1356 C CA . SER A 1 175 ? 8.373 -3.307 -16.248 1.00 29.28 175 SER A CA 1
ATOM 1357 C C . SER A 1 175 ? 9.496 -3.818 -15.315 1.00 29.28 175 SER A C 1
ATOM 1359 O O . SER A 1 175 ? 9.960 -4.931 -15.532 1.00 29.28 175 SER A O 1
ATOM 1361 N N . SER A 1 176 ? 9.833 -3.165 -14.200 1.00 35.84 176 SER A N 1
ATOM 1362 C CA . SER A 1 176 ? 10.582 -3.809 -13.092 1.00 35.84 176 SER A CA 1
ATOM 1363 C C . SER A 1 176 ? 10.501 -2.929 -11.842 1.00 35.84 176 SER A C 1
ATOM 1365 O O . SER A 1 176 ? 11.130 -1.868 -11.786 1.00 35.84 176 SER A O 1
ATOM 1367 N N . ARG A 1 177 ? 9.653 -3.297 -10.873 1.00 45.44 177 ARG A N 1
ATOM 1368 C CA . ARG A 1 177 ? 9.460 -2.535 -9.627 1.00 45.44 177 ARG A CA 1
ATOM 1369 C C . ARG A 1 177 ? 10.430 -3.034 -8.558 1.00 45.44 177 ARG A C 1
ATOM 1371 O O . ARG A 1 177 ? 10.461 -4.230 -8.296 1.00 45.44 177 ARG A O 1
ATOM 1378 N N . SER A 1 178 ? 11.137 -2.108 -7.913 1.00 46.97 178 SER A N 1
ATOM 1379 C CA . SER A 1 178 ? 11.728 -2.336 -6.595 1.00 46.97 178 SER A CA 1
ATOM 1380 C C . SER A 1 178 ? 11.103 -1.359 -5.602 1.00 46.97 178 SER A C 1
ATOM 1382 O O . SER A 1 178 ? 11.091 -0.151 -5.845 1.00 46.97 178 SER A O 1
ATOM 1384 N N . LEU A 1 179 ? 10.566 -1.893 -4.504 1.00 49.41 179 LEU A N 1
ATOM 1385 C CA . LEU A 1 179 ? 10.130 -1.136 -3.324 1.00 49.41 179 LEU A CA 1
ATOM 1386 C C . LEU A 1 179 ? 11.280 -0.972 -2.310 1.00 49.41 179 LEU A C 1
ATOM 1388 O O . LEU A 1 179 ? 11.045 -0.552 -1.182 1.00 49.41 179 LEU A O 1
ATOM 1392 N N . SER A 1 180 ? 12.507 -1.336 -2.704 1.00 49.09 180 SER A N 1
ATOM 1393 C CA . SER A 1 180 ? 13.665 -1.439 -1.819 1.00 49.09 180 SER A CA 1
ATOM 1394 C C . SER A 1 180 ? 14.033 -0.108 -1.165 1.00 49.09 180 SER A C 1
ATOM 1396 O O . SER A 1 180 ? 14.192 0.918 -1.833 1.00 49.09 180 SER A O 1
ATOM 1398 N N . THR A 1 181 ? 14.237 -0.187 0.141 1.00 48.69 181 THR A N 1
ATOM 1399 C CA . THR A 1 181 ? 14.633 0.875 1.064 1.00 48.69 181 THR A CA 1
ATOM 1400 C C . THR A 1 181 ? 16.086 1.355 0.943 1.00 48.69 181 THR A C 1
ATOM 1402 O O . THR A 1 181 ? 16.299 2.554 1.154 1.00 48.69 181 THR A O 1
ATOM 1405 N N . PRO A 1 182 ? 17.097 0.537 0.567 1.00 50.31 182 PRO A N 1
ATOM 1406 C CA . PRO A 1 182 ? 18.464 1.030 0.519 1.00 50.31 182 PRO A CA 1
ATOM 1407 C C . PRO A 1 182 ? 18.668 1.964 -0.668 1.00 50.31 182 PRO A C 1
ATOM 1409 O O . PRO A 1 182 ? 18.289 1.679 -1.809 1.00 50.31 182 PRO A O 1
ATOM 1412 N N . SER A 1 183 ? 19.328 3.085 -0.407 1.00 51.06 183 SER A N 1
ATOM 1413 C CA . SER A 1 183 ? 19.901 3.883 -1.471 1.00 51.06 183 SER A CA 1
ATOM 1414 C C . SER A 1 183 ? 20.976 3.055 -2.189 1.00 51.06 183 SER A C 1
ATOM 1416 O O . SER A 1 183 ? 21.834 2.436 -1.567 1.00 51.06 183 SER A O 1
ATOM 1418 N N . LEU A 1 184 ? 20.967 3.056 -3.526 1.00 52.72 184 LEU A N 1
ATOM 1419 C CA . LEU A 1 184 ? 22.033 2.426 -4.326 1.00 52.72 184 LEU A CA 1
ATOM 1420 C C . LEU A 1 184 ? 23.417 3.066 -4.068 1.00 52.72 184 LEU A C 1
ATOM 1422 O O . LEU A 1 184 ? 24.430 2.535 -4.514 1.00 52.72 184 LEU A O 1
ATOM 1426 N N . LEU A 1 185 ? 23.449 4.217 -3.381 1.00 54.38 185 LEU A N 1
ATOM 1427 C CA . LEU A 1 185 ? 24.623 4.997 -2.998 1.00 54.38 185 LEU A CA 1
ATOM 1428 C C . LEU A 1 185 ? 24.349 5.785 -1.706 1.00 54.38 185 LEU A C 1
ATOM 1430 O O . LEU A 1 185 ? 23.265 6.345 -1.540 1.00 54.38 185 LEU A O 1
ATOM 1434 N N . SER A 1 186 ? 25.350 5.909 -0.834 1.00 53.06 186 SER A N 1
ATOM 1435 C CA . SER A 1 186 ? 25.245 6.580 0.475 1.00 53.06 186 SER A CA 1
ATOM 1436 C C . SER A 1 186 ? 24.912 8.081 0.422 1.00 53.06 186 SER A C 1
ATOM 1438 O O . SER A 1 186 ? 24.487 8.641 1.427 1.00 53.06 186 SER A O 1
ATOM 1440 N N . ASP A 1 187 ? 25.062 8.744 -0.728 1.00 58.72 187 ASP A N 1
ATOM 1441 C CA . ASP A 1 187 ? 24.764 10.170 -0.930 1.00 58.72 187 ASP A CA 1
ATOM 1442 C C . ASP A 1 187 ? 23.377 10.430 -1.555 1.00 58.72 187 ASP A C 1
ATOM 1444 O O . ASP A 1 187 ? 23.040 11.571 -1.900 1.00 58.72 187 ASP A O 1
ATOM 1448 N N . ARG A 1 188 ? 22.562 9.381 -1.743 1.00 63.19 188 ARG A N 1
ATOM 1449 C CA . ARG A 1 188 ? 21.236 9.458 -2.373 1.00 63.19 188 ARG A CA 1
ATOM 1450 C C . ARG A 1 188 ? 20.115 9.108 -1.399 1.00 63.19 188 ARG A C 1
ATOM 1452 O O . ARG A 1 188 ? 20.271 8.263 -0.530 1.00 63.19 188 ARG A O 1
ATOM 1459 N N . ASN A 1 189 ? 18.961 9.754 -1.570 1.00 64.44 189 ASN A N 1
ATOM 1460 C CA . ASN A 1 189 ? 17.793 9.488 -0.731 1.00 64.44 189 ASN A CA 1
ATOM 1461 C C . ASN A 1 189 ? 17.202 8.095 -1.036 1.00 64.44 189 ASN A C 1
ATOM 1463 O O . ASN A 1 189 ? 17.017 7.766 -2.209 1.00 64.44 189 ASN A O 1
ATOM 1467 N N . GLY A 1 190 ? 16.862 7.320 0.000 1.00 67.75 190 GLY A N 1
ATOM 1468 C CA . GLY A 1 190 ? 16.110 6.058 -0.113 1.00 67.75 190 GLY A CA 1
ATOM 1469 C C . GLY A 1 190 ? 14.601 6.269 -0.306 1.00 67.75 190 GLY A C 1
ATOM 1470 O O . GLY A 1 190 ? 14.121 7.399 -0.186 1.00 67.75 190 GLY A O 1
ATOM 1471 N N . ALA A 1 191 ? 13.857 5.198 -0.603 1.00 71.75 191 ALA A N 1
ATOM 1472 C CA . ALA A 1 191 ? 12.398 5.211 -0.760 1.00 71.75 191 ALA A CA 1
ATOM 1473 C C . ALA A 1 191 ? 11.696 4.685 0.500 1.00 71.75 191 ALA A C 1
ATOM 1475 O O . ALA A 1 191 ? 12.095 3.660 1.045 1.00 71.75 191 ALA A O 1
ATOM 1476 N N . GLY A 1 192 ? 10.646 5.378 0.944 1.00 80.19 192 GLY A N 1
ATOM 1477 C CA . GLY A 1 192 ? 9.836 4.964 2.089 1.00 80.19 192 GLY A CA 1
ATOM 1478 C C . GLY A 1 192 ? 8.341 4.877 1.788 1.00 80.19 192 GLY A C 1
ATOM 1479 O O . GLY A 1 192 ? 7.862 5.221 0.707 1.00 80.19 192 GLY A O 1
ATOM 1480 N N . CYS A 1 193 ? 7.581 4.446 2.794 1.00 84.19 193 CYS A N 1
ATOM 1481 C CA . CYS A 1 193 ? 6.124 4.524 2.791 1.00 84.19 193 CYS A CA 1
ATOM 1482 C C . CYS A 1 193 ? 5.642 5.261 4.045 1.00 84.19 193 CYS A C 1
ATOM 1484 O O . CYS A 1 193 ? 5.313 4.656 5.069 1.00 84.19 193 CYS A O 1
ATOM 1486 N N . HIS A 1 194 ? 5.659 6.598 4.006 1.00 85.62 194 HIS A N 1
ATOM 1487 C CA . HIS A 1 194 ? 5.270 7.384 5.177 1.00 85.62 194 HIS A CA 1
ATOM 1488 C C . HIS A 1 194 ? 3.797 7.145 5.512 1.00 85.62 194 HIS A C 1
ATOM 1490 O O . HIS A 1 194 ? 2.912 7.351 4.678 1.00 85.62 194 HIS A O 1
ATOM 1496 N N . SER A 1 195 ? 3.540 6.766 6.760 1.00 89.94 195 SER A N 1
ATOM 1497 C CA . SER A 1 195 ? 2.201 6.477 7.265 1.00 89.94 195 SER A CA 1
ATOM 1498 C C . SER A 1 195 ? 1.703 7.620 8.142 1.00 89.94 195 SER A C 1
ATOM 1500 O O . SER A 1 195 ? 2.174 7.827 9.257 1.00 89.94 195 SER A O 1
ATOM 1502 N N . ASN A 1 196 ? 0.729 8.370 7.636 1.00 92.06 196 ASN A N 1
ATOM 1503 C CA . ASN A 1 196 ? 0.002 9.383 8.395 1.00 92.06 196 ASN A CA 1
ATOM 1504 C C . ASN A 1 196 ? -1.161 8.695 9.115 1.00 92.06 196 ASN A C 1
ATOM 1506 O O . ASN A 1 196 ? -1.865 7.894 8.497 1.00 92.06 196 ASN A O 1
ATOM 1510 N N . TYR A 1 197 ? -1.382 9.006 10.393 1.00 94.62 197 TYR A N 1
ATOM 1511 C CA . TYR A 1 197 ? -2.379 8.314 11.212 1.00 94.62 197 TYR A CA 1
ATOM 1512 C C . TYR A 1 197 ? -3.151 9.267 12.132 1.00 94.62 197 TYR A C 1
ATOM 1514 O O . TYR A 1 197 ? -2.562 10.075 12.852 1.00 94.62 197 TYR A O 1
ATOM 1522 N N . SER A 1 198 ? -4.479 9.137 12.161 1.00 94.19 198 SER A N 1
ATOM 1523 C CA . SER A 1 198 ? -5.359 9.885 13.071 1.00 94.19 198 SER A CA 1
ATOM 1524 C C . SER A 1 198 ? -6.517 9.026 13.581 1.00 94.19 198 SER A C 1
ATOM 1526 O O . SER A 1 198 ? -6.884 8.034 12.961 1.00 94.19 198 SER A O 1
ATOM 1528 N N . THR A 1 199 ? -7.094 9.436 14.706 1.00 94.81 199 THR A N 1
ATOM 1529 C CA . THR A 1 199 ? -8.339 8.911 15.291 1.00 94.81 199 THR A CA 1
ATOM 1530 C C . THR A 1 199 ? -9.273 10.090 15.565 1.00 94.81 199 THR A C 1
ATOM 1532 O O . THR A 1 199 ? -8.824 11.240 15.486 1.00 94.81 199 THR A O 1
ATOM 1535 N N . LEU A 1 200 ? -10.551 9.853 15.883 1.00 92.56 200 LEU A N 1
ATOM 1536 C CA . LEU A 1 200 ? -11.493 10.940 16.205 1.00 92.56 200 LEU A CA 1
ATOM 1537 C C . LEU A 1 200 ? -10.949 11.918 17.260 1.00 92.56 200 LEU A C 1
ATOM 1539 O O . LEU A 1 200 ? -10.846 13.098 16.922 1.00 92.56 200 LEU A O 1
ATOM 1543 N N . PRO A 1 201 ? -10.463 11.473 18.440 1.00 88.94 201 PRO A N 1
ATOM 1544 C CA . PRO A 1 201 ? -9.999 12.399 19.479 1.00 88.94 201 PRO A CA 1
ATOM 1545 C C . PRO A 1 201 ? -8.809 13.272 19.057 1.00 88.94 201 PRO A C 1
ATOM 1547 O O . PRO A 1 201 ? -8.566 14.324 19.638 1.00 88.94 201 PRO A O 1
ATOM 1550 N N . ARG A 1 202 ? -8.031 12.852 18.050 1.00 89.44 202 ARG A N 1
ATOM 1551 C CA . ARG A 1 202 ? -6.894 13.639 17.538 1.00 89.44 202 ARG A CA 1
ATOM 1552 C C . ARG A 1 202 ? -7.315 14.755 16.589 1.00 89.44 202 ARG A C 1
ATOM 1554 O O . ARG A 1 202 ? -6.522 15.656 16.340 1.00 89.44 202 ARG A O 1
ATOM 1561 N N . CYS A 1 203 ? -8.517 14.667 16.029 1.00 88.31 203 CYS A N 1
ATOM 1562 C CA . CYS A 1 203 ? -9.057 15.652 15.095 1.00 88.31 203 CYS A CA 1
ATOM 1563 C C . CYS A 1 203 ? -9.970 16.682 15.773 1.00 88.31 203 CYS A C 1
ATOM 1565 O O . CYS A 1 203 ? -10.419 17.611 15.108 1.00 88.31 203 CYS A O 1
ATOM 1567 N N . GLU A 1 204 ? -10.238 16.516 17.066 1.00 90.94 204 GLU A N 1
ATOM 1568 C CA . GLU A 1 204 ? -11.028 17.436 17.880 1.00 90.94 204 GLU A CA 1
ATOM 1569 C C . GLU A 1 204 ? -10.159 18.546 18.493 1.00 90.94 204 GLU A C 1
ATOM 1571 O O . GLU A 1 204 ? -8.923 18.489 18.496 1.00 90.94 204 GLU A O 1
ATOM 1576 N N . GLU A 1 205 ? -10.809 19.582 19.024 1.00 91.44 205 GLU A N 1
ATOM 1577 C CA . GLU A 1 205 ? -10.131 20.674 19.718 1.00 91.44 205 GLU A CA 1
ATOM 1578 C C . GLU A 1 205 ? -9.348 20.143 20.934 1.00 91.44 205 GLU A C 1
ATOM 1580 O O . GLU A 1 205 ? -9.856 19.373 21.745 1.00 91.44 205 GLU A O 1
ATOM 1585 N N . GLY A 1 206 ? -8.070 20.515 21.046 1.00 91.31 206 GLY A N 1
ATOM 1586 C CA . GLY A 1 206 ? -7.169 19.960 22.065 1.00 91.31 206 GLY A CA 1
ATOM 1587 C C . GLY A 1 206 ? -6.589 18.575 21.734 1.00 91.31 206 GLY A C 1
ATOM 1588 O O . GLY A 1 206 ? -5.811 18.040 22.531 1.00 91.31 206 GLY A O 1
ATOM 1589 N N . GLY A 1 207 ? -6.871 18.027 20.545 1.00 92.94 207 GLY A N 1
ATOM 1590 C CA . GLY A 1 207 ? -6.391 16.720 20.078 1.00 92.94 207 GLY A CA 1
ATOM 1591 C C . GLY A 1 207 ? -4.866 16.554 20.035 1.00 92.94 207 GLY A C 1
ATOM 1592 O O . GLY A 1 207 ? -4.376 15.424 20.001 1.00 92.94 207 GLY A O 1
ATOM 1593 N N . ILE A 1 208 ? -4.096 17.646 20.134 1.00 95.06 208 ILE A N 1
ATOM 1594 C CA . ILE A 1 208 ? -2.631 17.607 20.265 1.00 95.06 208 ILE A CA 1
ATOM 1595 C C . ILE A 1 208 ? -2.173 16.744 21.448 1.00 95.06 208 ILE A C 1
ATOM 1597 O O . ILE A 1 208 ? -1.243 15.959 21.297 1.00 95.06 208 ILE A O 1
ATOM 1601 N N . LYS A 1 209 ? -2.895 16.761 22.578 1.00 95.25 209 LYS A N 1
ATOM 1602 C CA . LYS A 1 209 ? -2.579 15.904 23.736 1.00 95.25 209 LYS A CA 1
ATOM 1603 C C . LYS A 1 209 ? -2.716 14.416 23.398 1.00 95.25 209 LYS A C 1
ATOM 1605 O O . LYS A 1 209 ? -1.917 13.592 23.837 1.00 95.25 209 LYS A O 1
ATOM 1610 N N . ALA A 1 210 ? -3.719 14.062 22.591 1.00 93.94 210 ALA A N 1
ATOM 1611 C CA . ALA A 1 210 ? -3.923 12.693 22.123 1.00 93.94 210 ALA A CA 1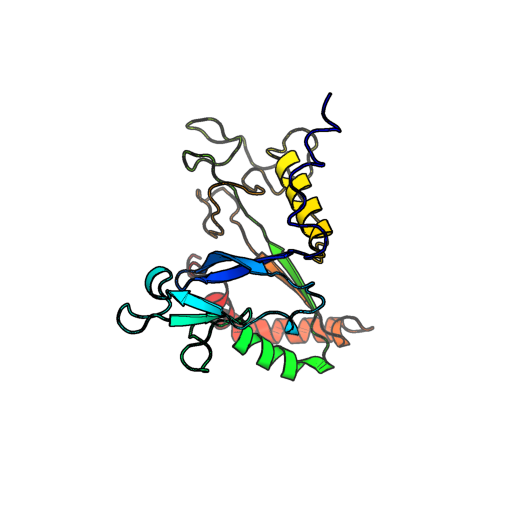
ATOM 1612 C C . ALA A 1 210 ? -2.871 12.269 21.080 1.00 93.94 210 ALA A C 1
ATOM 1614 O O . ALA A 1 210 ? -2.560 11.080 20.969 1.00 93.94 210 ALA A O 1
ATOM 1615 N N . ILE A 1 211 ? -2.315 13.223 20.324 1.00 95.38 211 ILE A N 1
ATOM 1616 C CA . ILE A 1 211 ? -1.180 12.997 19.418 1.00 95.38 211 ILE A CA 1
ATOM 1617 C C . ILE A 1 211 ? 0.092 12.733 20.231 1.00 95.38 211 ILE A C 1
ATOM 1619 O O . ILE A 1 211 ? 0.737 11.707 20.024 1.00 95.38 211 ILE A O 1
ATOM 1623 N N . GLU A 1 212 ? 0.421 13.594 21.193 1.00 96.50 212 GLU A N 1
ATOM 1624 C CA . GLU A 1 212 ? 1.606 13.458 22.053 1.00 96.50 212 GLU A CA 1
ATOM 1625 C C . GLU A 1 212 ? 1.596 12.134 22.829 1.00 96.50 212 GLU A C 1
ATOM 1627 O O . GLU A 1 212 ? 2.571 11.381 22.793 1.00 96.50 212 GLU A O 1
ATOM 1632 N N . ALA A 1 213 ? 0.456 11.778 23.430 1.00 96.12 213 ALA A N 1
ATOM 1633 C CA . ALA A 1 213 ? 0.292 10.502 24.127 1.00 96.12 213 ALA A CA 1
ATOM 1634 C C . ALA A 1 213 ? 0.473 9.285 23.199 1.00 96.12 213 ALA A C 1
ATOM 1636 O O . ALA A 1 213 ? 0.929 8.223 23.629 1.00 96.12 213 ALA A O 1
ATOM 1637 N N . ALA A 1 214 ? 0.110 9.406 21.919 1.00 95.31 214 ALA A N 1
ATOM 1638 C CA . ALA A 1 214 ? 0.333 8.348 20.941 1.00 95.31 214 ALA A CA 1
ATOM 1639 C C . ALA A 1 214 ? 1.807 8.230 20.542 1.00 95.31 214 ALA A C 1
ATOM 1641 O O . ALA A 1 214 ? 2.318 7.114 20.462 1.00 95.31 214 ALA A O 1
ATOM 1642 N N . ILE A 1 215 ? 2.491 9.359 20.341 1.00 96.44 215 ILE A N 1
ATOM 1643 C CA . ILE A 1 215 ? 3.931 9.401 20.055 1.00 96.44 215 ILE A CA 1
ATOM 1644 C C . ILE A 1 215 ? 4.715 8.756 21.203 1.00 96.44 215 ILE A C 1
ATOM 1646 O O . ILE A 1 215 ? 5.588 7.926 20.956 1.00 96.44 215 ILE A O 1
ATOM 1650 N N . GLU A 1 216 ? 4.354 9.044 22.456 1.00 97.44 216 GLU A N 1
ATOM 1651 C CA . GLU A 1 216 ? 4.987 8.424 23.625 1.00 97.44 216 GLU A CA 1
ATOM 1652 C C . GLU A 1 216 ? 4.829 6.890 23.621 1.00 97.44 216 GLU A C 1
ATOM 1654 O O . GLU A 1 216 ? 5.783 6.151 23.884 1.00 97.44 216 GLU A O 1
ATOM 1659 N N . LYS A 1 217 ? 3.635 6.384 23.278 1.00 96.88 217 LYS A N 1
ATOM 1660 C CA . LYS A 1 217 ? 3.378 4.937 23.156 1.00 96.88 217 LYS A CA 1
ATOM 1661 C C . LYS A 1 217 ? 4.182 4.300 22.019 1.00 96.88 217 LYS A C 1
ATOM 1663 O O . LYS A 1 217 ? 4.716 3.209 22.215 1.00 96.88 217 LYS A O 1
ATOM 1668 N N . LEU A 1 218 ? 4.288 4.970 20.868 1.00 95.69 218 LEU A N 1
ATOM 1669 C CA . LEU A 1 218 ? 5.097 4.509 19.733 1.00 95.69 218 LEU A CA 1
ATOM 1670 C C . LEU A 1 218 ? 6.584 4.441 20.102 1.00 95.69 218 LEU A C 1
ATOM 1672 O O . LEU A 1 218 ? 7.236 3.440 19.812 1.00 95.69 218 LEU A O 1
ATOM 1676 N N . GLY A 1 219 ? 7.100 5.446 20.817 1.00 95.81 219 GLY A N 1
ATOM 1677 C CA . GLY A 1 219 ? 8.489 5.474 21.284 1.00 95.81 219 GLY A CA 1
ATOM 1678 C C . GLY A 1 219 ? 8.849 4.262 22.148 1.00 95.81 219 GLY A C 1
ATOM 1679 O O . GLY A 1 219 ? 9.893 3.645 21.954 1.00 95.81 219 GLY A O 1
ATOM 1680 N N . LYS A 1 220 ? 7.936 3.827 23.028 1.00 97.50 220 LYS A N 1
ATOM 1681 C CA . LYS A 1 220 ? 8.117 2.632 23.880 1.00 97.50 220 LYS A CA 1
ATOM 1682 C C . LYS A 1 220 ? 8.142 1.308 23.104 1.00 97.50 220 LYS A C 1
ATOM 1684 O O . LYS A 1 220 ? 8.517 0.281 23.664 1.00 97.50 220 LYS A O 1
ATOM 1689 N N . ARG A 1 221 ? 7.708 1.302 21.842 1.00 95.56 221 ARG A N 1
ATOM 1690 C CA . ARG A 1 221 ? 7.626 0.112 20.980 1.00 95.56 221 ARG A CA 1
ATOM 1691 C C . ARG A 1 221 ? 8.486 0.232 19.721 1.00 95.56 221 ARG A C 1
ATOM 1693 O O . ARG A 1 221 ? 8.342 -0.608 18.839 1.00 95.56 221 ARG A O 1
ATOM 1700 N N . HIS A 1 222 ? 9.380 1.221 19.648 1.00 93.62 222 HIS A N 1
ATOM 1701 C CA . HIS A 1 222 ? 10.137 1.564 18.441 1.00 93.62 222 HIS A CA 1
ATOM 1702 C C . HIS A 1 222 ? 10.753 0.345 17.739 1.00 93.62 222 HIS A C 1
ATOM 1704 O O . HIS A 1 222 ? 10.405 0.077 16.595 1.00 93.62 222 HIS A O 1
ATOM 1710 N N . ASN A 1 223 ? 11.551 -0.463 18.445 1.00 91.69 223 ASN A N 1
ATOM 1711 C CA . ASN A 1 223 ? 12.209 -1.639 17.856 1.00 91.69 223 ASN A CA 1
ATOM 1712 C C . ASN A 1 223 ? 11.211 -2.671 17.306 1.00 91.69 223 ASN A C 1
ATOM 1714 O O . ASN A 1 223 ? 11.458 -3.287 16.276 1.00 91.69 223 ASN A O 1
ATOM 1718 N N . GLY A 1 224 ? 10.062 -2.840 17.970 1.00 91.81 224 GLY A N 1
ATOM 1719 C CA . GLY A 1 224 ? 9.007 -3.736 17.491 1.00 91.81 224 GLY A CA 1
ATOM 1720 C C . GLY A 1 224 ? 8.320 -3.218 16.226 1.00 91.81 224 GLY A C 1
ATOM 1721 O O . GLY A 1 224 ? 7.918 -4.017 15.389 1.00 91.81 224 GLY A O 1
ATOM 1722 N N . HIS A 1 225 ? 8.210 -1.896 16.071 1.00 91.81 225 HIS A N 1
ATOM 1723 C CA . HIS A 1 225 ? 7.727 -1.284 14.833 1.00 91.81 225 HIS A CA 1
ATOM 1724 C C . HIS A 1 225 ? 8.759 -1.394 13.706 1.00 91.81 225 HIS A C 1
ATOM 1726 O O . HIS A 1 225 ? 8.382 -1.780 12.607 1.00 91.81 225 HIS A O 1
ATOM 1732 N N . ILE A 1 226 ? 10.041 -1.119 13.976 1.00 89.25 226 ILE A N 1
ATOM 1733 C CA . ILE A 1 226 ? 11.120 -1.235 12.980 1.00 89.25 226 ILE A CA 1
ATOM 1734 C C . ILE A 1 226 ? 11.183 -2.649 12.398 1.00 89.25 226 ILE A C 1
ATOM 1736 O O . ILE A 1 226 ? 11.161 -2.796 11.180 1.00 89.25 226 ILE A O 1
ATOM 1740 N N . ALA A 1 227 ? 11.112 -3.678 13.248 1.00 87.69 227 ALA A N 1
ATOM 1741 C CA . ALA A 1 227 ? 11.080 -5.077 12.815 1.00 87.69 227 ALA A CA 1
ATOM 1742 C C . ALA A 1 227 ? 9.874 -5.439 11.919 1.00 87.69 227 ALA A C 1
ATOM 1744 O O . ALA A 1 227 ? 9.875 -6.488 11.282 1.00 87.69 227 ALA A O 1
ATOM 1745 N N . ALA A 1 228 ? 8.833 -4.602 11.885 1.00 87.12 228 ALA A N 1
ATOM 1746 C CA . ALA A 1 228 ? 7.634 -4.798 11.074 1.00 87.12 228 ALA A CA 1
ATOM 1747 C C . ALA A 1 228 ? 7.522 -3.813 9.892 1.00 87.12 228 ALA A C 1
ATOM 1749 O O . ALA A 1 228 ? 6.540 -3.874 9.155 1.00 87.12 228 ALA A O 1
ATOM 1750 N N . TYR A 1 229 ? 8.470 -2.882 9.719 1.00 85.88 229 TYR A N 1
ATOM 1751 C CA . TYR A 1 229 ? 8.408 -1.809 8.710 1.00 85.88 229 TYR A CA 1
ATOM 1752 C C . TYR A 1 229 ? 9.209 -2.101 7.430 1.00 85.88 229 TYR A C 1
ATOM 1754 O O . TYR A 1 229 ? 9.241 -1.260 6.532 1.00 85.88 229 TYR A O 1
ATOM 1762 N N . GLY A 1 230 ? 9.794 -3.293 7.314 1.00 76.81 230 GLY A N 1
ATOM 1763 C CA . GLY A 1 230 ? 10.492 -3.778 6.123 1.00 76.81 230 GLY A CA 1
ATOM 1764 C C . GLY A 1 230 ? 11.609 -4.753 6.489 1.00 76.81 230 GLY A C 1
ATOM 1765 O O . GLY A 1 230 ? 12.082 -4.750 7.623 1.00 76.81 230 GLY A O 1
ATOM 1766 N N . GLU A 1 231 ? 12.032 -5.584 5.535 1.00 65.62 231 GLU A N 1
ATOM 1767 C CA . GLU A 1 231 ? 13.082 -6.595 5.751 1.00 65.62 231 GLU A CA 1
ATOM 1768 C C . GLU A 1 231 ? 14.475 -5.979 6.003 1.00 65.62 231 GLU A C 1
ATOM 1770 O O . GLU A 1 231 ? 15.312 -6.608 6.642 1.00 65.62 231 GLU A O 1
ATOM 1775 N N . ASP A 1 232 ? 14.698 -4.723 5.592 1.00 56.28 232 ASP A N 1
ATOM 1776 C CA . ASP A 1 232 ? 15.983 -4.013 5.726 1.00 56.28 232 ASP A CA 1
ATOM 1777 C C . ASP A 1 232 ? 16.042 -3.038 6.924 1.00 56.28 232 ASP A C 1
ATOM 1779 O O . ASP A 1 232 ? 16.935 -2.192 6.992 1.00 56.28 232 ASP A O 1
ATOM 1783 N N . GLY A 1 233 ? 15.098 -3.112 7.872 1.00 42.12 233 GLY A N 1
ATOM 1784 C CA . GLY A 1 233 ? 15.006 -2.186 9.016 1.00 42.12 233 GLY A CA 1
ATOM 1785 C C . GLY A 1 233 ? 16.221 -2.170 9.964 1.00 42.12 233 GLY A C 1
ATOM 1786 O O . GLY A 1 233 ? 16.293 -1.304 10.834 1.00 42.12 233 GLY A O 1
ATOM 1787 N N . ASP A 1 234 ? 17.169 -3.094 9.782 1.00 37.72 234 ASP A N 1
ATOM 1788 C CA . ASP A 1 234 ? 18.416 -3.222 10.550 1.00 37.72 234 ASP A CA 1
ATOM 1789 C C . ASP A 1 234 ? 19.621 -2.476 9.934 1.00 37.72 234 ASP A C 1
ATOM 1791 O O . ASP A 1 234 ? 20.715 -2.483 10.509 1.00 37.72 234 ASP A O 1
ATOM 1795 N N . LEU A 1 235 ? 19.461 -1.806 8.787 1.00 36.91 235 LEU A N 1
ATOM 1796 C CA . LEU A 1 235 ? 20.514 -0.960 8.216 1.00 36.91 235 LEU A CA 1
ATOM 1797 C C . LEU A 1 235 ? 20.340 0.491 8.690 1.00 36.91 235 LEU A C 1
ATOM 1799 O O . LEU A 1 235 ? 19.563 1.262 8.133 1.00 36.91 235 LEU A O 1
ATOM 1803 N N . GLN A 1 236 ? 21.070 0.769 9.774 1.00 32.44 236 GLN A N 1
ATOM 1804 C CA . GLN A 1 236 ? 21.286 2.035 10.491 1.00 32.44 236 GLN A CA 1
ATOM 1805 C C . GLN A 1 236 ? 21.279 3.310 9.639 1.00 32.44 236 GLN A C 1
ATOM 1807 O O . GLN A 1 236 ? 21.973 3.337 8.596 1.00 32.44 236 GLN A O 1
#

InterPro domains:
  IPR014746 Glutamine synthetase/guanido kinase, catalytic domain [SSF55931] (87-229)
  IPR036651 Glutamine synthetase, N-terminal domain superfamily [G3DSA:3.10.20.70] (23-86)
  IPR050292 Glutamine Synthetase [PTHR20852] (30-167)